Protein AF-A0A1B2R7P7-F1 (afdb_monomer_lite)

pLDDT: mean 77.7, std 21.4, range [26.55, 97.38]

Sequence (220 aa):
MVGQDHQAFKPNYRCAYPTDGDTDIRSNSGCGAQILDGKIVPDTAPCASLGITTGQQWIDKYGAIPGSICGFALNPANGSDRRGMEAMIQADAAILKIGSPVLMPWNEVVMRPWPSYAPARIPLMAFFFVPYKQEARSAAHEARPGAREKASTPGTQHERGPARHYPLSFTQQQQKRYYDLTKIFVPLIEISEASPNAVFTYQDSDQAAGIPGIVTTMPQ

Structure (mmCIF, N/CA/C/O backbone):
data_AF-A0A1B2R7P7-F1
#
_entry.id   AF-A0A1B2R7P7-F1
#
loop_
_atom_site.group_PDB
_atom_site.id
_atom_site.type_symbol
_atom_site.label_atom_id
_atom_site.label_alt_id
_atom_site.label_comp_id
_atom_site.label_asym_id
_atom_site.label_entity_id
_atom_site.label_seq_id
_atom_site.pdbx_PDB_ins_code
_atom_site.Cartn_x
_atom_site.Cartn_y
_atom_site.Cartn_z
_atom_site.occupancy
_atom_site.B_iso_or_equiv
_atom_site.auth_seq_id
_atom_site.auth_comp_id
_atom_site.auth_asym_id
_atom_site.auth_atom_id
_atom_site.pdbx_PDB_model_num
ATOM 1 N N . MET A 1 1 ? -3.412 -24.779 31.471 1.00 38.28 1 MET A N 1
ATOM 2 C CA . MET A 1 1 ? -3.565 -24.579 30.015 1.00 38.28 1 MET A CA 1
ATOM 3 C C . MET A 1 1 ? -2.407 -23.709 29.575 1.00 38.28 1 MET A C 1
ATOM 5 O O . MET A 1 1 ? -2.337 -22.565 29.998 1.00 38.28 1 MET A O 1
ATOM 9 N N . VAL A 1 2 ? -1.431 -24.304 28.889 1.00 38.72 2 VAL A N 1
ATOM 10 C CA . VAL A 1 2 ? -0.214 -23.621 28.426 1.00 38.72 2 VAL A CA 1
ATOM 11 C C . VAL A 1 2 ? -0.623 -22.561 27.404 1.00 38.72 2 VAL A C 1
ATOM 13 O O . VAL A 1 2 ? -1.453 -22.844 26.540 1.00 38.72 2 VAL A O 1
ATOM 16 N N . GLY A 1 3 ? -0.108 -21.342 27.576 1.00 44.97 3 GLY A N 1
ATOM 17 C CA . GLY A 1 3 ? -0.448 -20.177 26.767 1.00 44.97 3 GLY A CA 1
ATOM 18 C C . GLY A 1 3 ? -0.265 -20.460 25.283 1.00 44.97 3 GLY A C 1
ATOM 19 O O . GLY A 1 3 ? 0.777 -20.959 24.863 1.00 44.97 3 GLY A O 1
ATOM 20 N N . GLN A 1 4 ? -1.292 -20.161 24.490 1.00 54.78 4 GLN A N 1
ATOM 21 C CA . GLN A 1 4 ? -1.070 -20.009 23.062 1.00 54.78 4 GLN A CA 1
ATOM 22 C C . GLN A 1 4 ? -0.180 -18.786 22.893 1.00 54.78 4 GLN A C 1
ATOM 24 O O . GLN A 1 4 ? -0.554 -17.702 23.335 1.00 54.78 4 GLN A O 1
ATOM 29 N N . ASP A 1 5 ? 0.991 -18.963 22.290 1.00 52.75 5 ASP A N 1
ATOM 30 C CA . ASP A 1 5 ? 1.818 -17.847 21.855 1.00 52.75 5 ASP A CA 1
ATOM 31 C C . ASP A 1 5 ? 0.951 -16.913 21.009 1.00 52.75 5 ASP A C 1
ATOM 33 O O . ASP A 1 5 ? 0.493 -17.271 19.919 1.00 52.75 5 ASP A O 1
ATOM 37 N N . HIS A 1 6 ? 0.699 -15.708 21.518 1.00 62.34 6 HIS A N 1
ATOM 38 C CA . HIS A 1 6 ? 0.104 -14.626 20.745 1.00 62.34 6 HIS A CA 1
ATOM 39 C C . HIS A 1 6 ? 1.168 -14.137 19.759 1.00 62.34 6 HIS A C 1
ATOM 41 O O . HIS A 1 6 ? 1.794 -13.096 19.949 1.00 62.34 6 HIS A O 1
ATOM 47 N N . GLN A 1 7 ? 1.445 -14.937 18.729 1.00 64.50 7 GLN A N 1
ATOM 48 C CA . GLN A 1 7 ? 2.416 -14.578 17.713 1.00 64.50 7 GLN A CA 1
ATOM 49 C C . GLN A 1 7 ? 1.930 -13.304 17.019 1.00 64.50 7 GLN A C 1
ATOM 51 O O . GLN A 1 7 ? 0.842 -13.279 16.440 1.00 64.50 7 GLN A O 1
ATOM 56 N N . ALA A 1 8 ? 2.739 -12.245 17.099 1.00 67.38 8 ALA A N 1
ATOM 57 C CA . ALA A 1 8 ? 2.464 -10.992 16.413 1.00 67.38 8 ALA A CA 1
ATOM 58 C C . ALA A 1 8 ? 2.183 -11.269 14.932 1.00 67.38 8 ALA A C 1
ATOM 60 O O . ALA A 1 8 ? 2.935 -12.002 14.276 1.00 67.38 8 ALA A O 1
ATOM 61 N N . PHE A 1 9 ? 1.103 -10.689 14.407 1.00 75.44 9 PHE A N 1
ATOM 62 C CA . PHE A 1 9 ? 0.803 -10.806 12.990 1.00 75.44 9 PHE A CA 1
ATOM 63 C C . PHE A 1 9 ? 1.964 -10.228 12.178 1.00 75.44 9 PHE A C 1
ATOM 65 O O . PHE A 1 9 ? 2.349 -9.071 12.350 1.00 75.44 9 PHE A O 1
ATOM 72 N N . LYS A 1 10 ? 2.510 -11.044 11.276 1.00 77.50 10 LYS A N 1
ATOM 73 C CA . LYS A 1 10 ? 3.533 -10.620 10.325 1.00 77.50 10 LYS A CA 1
ATOM 74 C C . LYS A 1 10 ? 2.889 -10.494 8.945 1.00 77.50 10 LYS A C 1
ATOM 76 O O . LYS A 1 10 ? 2.567 -11.530 8.354 1.00 77.50 10 LYS A O 1
ATOM 81 N N . PRO A 1 11 ? 2.690 -9.271 8.422 1.00 81.00 11 PRO A N 1
ATOM 82 C CA . PRO A 1 11 ? 2.189 -9.100 7.068 1.00 81.00 11 PRO A CA 1
ATOM 83 C C . PRO A 1 11 ? 3.138 -9.757 6.068 1.00 81.00 11 PRO A C 1
ATOM 85 O O . PRO A 1 11 ? 4.359 -9.638 6.161 1.00 81.00 11 PRO A O 1
ATOM 88 N N . ASN A 1 12 ? 2.561 -10.458 5.096 1.00 87.81 12 ASN A N 1
ATOM 89 C CA . ASN A 1 12 ? 3.296 -10.996 3.960 1.00 87.81 12 ASN A CA 1
ATOM 90 C C . ASN A 1 12 ? 3.066 -10.071 2.767 1.00 87.81 12 ASN A C 1
ATOM 92 O O . ASN A 1 12 ? 2.108 -10.249 2.014 1.00 87.81 12 ASN A O 1
ATOM 96 N N . TYR A 1 13 ? 3.921 -9.061 2.639 1.00 92.69 13 TYR A N 1
ATOM 97 C CA . TYR A 1 13 ? 3.957 -8.202 1.461 1.00 92.69 13 TYR A CA 1
ATOM 98 C C . TYR A 1 13 ? 4.495 -8.985 0.262 1.00 92.69 13 TYR A C 1
ATOM 100 O O . TYR A 1 13 ? 5.332 -9.873 0.420 1.00 92.69 13 TYR A O 1
ATOM 108 N N . ARG A 1 14 ? 3.966 -8.696 -0.927 1.00 95.31 14 ARG A N 1
ATOM 109 C CA . ARG A 1 14 ? 4.230 -9.455 -2.157 1.00 95.31 14 ARG A CA 1
ATOM 110 C C . ARG A 1 14 ? 4.853 -8.591 -3.239 1.00 95.31 14 ARG A C 1
ATOM 112 O O . ARG A 1 14 ? 5.811 -9.019 -3.881 1.00 95.31 14 ARG A O 1
ATOM 119 N N . CYS A 1 15 ? 4.312 -7.399 -3.442 1.00 96.25 15 CYS A N 1
ATOM 120 C CA . CYS A 1 15 ? 4.819 -6.431 -4.399 1.00 96.25 15 CYS A CA 1
ATOM 121 C C . CYS A 1 15 ? 4.348 -5.021 -4.040 1.00 96.25 15 CYS A C 1
ATOM 123 O O . CYS A 1 15 ? 3.455 -4.860 -3.206 1.00 96.25 15 CYS A O 1
ATOM 125 N N . ALA A 1 16 ? 4.952 -4.021 -4.671 1.00 95.56 16 ALA A N 1
ATOM 126 C CA . ALA A 1 16 ? 4.548 -2.633 -4.538 1.00 95.56 16 ALA A CA 1
ATOM 127 C C . ALA A 1 16 ? 4.672 -1.873 -5.868 1.00 95.56 16 ALA A C 1
ATOM 129 O O . ALA A 1 16 ? 5.527 -2.203 -6.700 1.00 95.56 16 ALA A O 1
ATOM 130 N N . TYR A 1 17 ? 3.811 -0.871 -6.045 1.00 93.38 17 TYR A N 1
ATOM 131 C CA . TYR A 1 17 ? 3.685 -0.023 -7.230 1.00 93.38 17 TYR A CA 1
ATOM 132 C C . TYR A 1 17 ? 3.781 1.465 -6.845 1.00 93.38 17 TYR A C 1
ATOM 134 O O . TYR A 1 17 ? 3.064 1.891 -5.937 1.00 93.38 17 TYR A O 1
ATOM 142 N N . PRO A 1 18 ? 4.664 2.268 -7.483 1.00 89.50 18 PRO A N 1
ATOM 143 C CA . PRO A 1 18 ? 4.843 3.677 -7.105 1.00 89.50 18 PRO A CA 1
ATOM 144 C C . PRO A 1 18 ? 3.586 4.536 -7.290 1.00 89.50 18 PRO A C 1
ATOM 146 O O . PRO A 1 18 ? 3.449 5.575 -6.654 1.00 89.50 18 PRO A O 1
ATOM 149 N N . THR A 1 19 ? 2.686 4.091 -8.162 1.00 87.06 19 THR A N 1
ATOM 150 C CA . THR A 1 19 ? 1.358 4.652 -8.425 1.00 87.06 19 THR A CA 1
ATOM 151 C C . THR A 1 19 ? 0.333 3.514 -8.420 1.00 87.06 19 THR A C 1
ATOM 153 O O . THR A 1 19 ? 0.694 2.370 -8.134 1.00 87.06 19 THR A O 1
ATOM 156 N N . ASP A 1 20 ? -0.923 3.801 -8.776 1.00 87.88 20 ASP A N 1
ATOM 157 C CA . ASP A 1 20 ? -1.939 2.760 -8.978 1.00 87.88 20 ASP A CA 1
ATOM 158 C C . ASP A 1 20 ? -1.416 1.653 -9.903 1.00 87.88 20 ASP A C 1
ATOM 160 O O . ASP A 1 20 ? -0.922 1.919 -11.005 1.00 87.88 20 ASP A O 1
ATOM 164 N N . GLY A 1 21 ? -1.439 0.422 -9.396 1.00 90.12 21 GLY A N 1
ATOM 165 C CA . GLY A 1 21 ? -0.909 -0.738 -10.079 1.00 90.12 21 GLY A CA 1
ATOM 166 C C . GLY A 1 21 ? -1.912 -1.407 -11.012 1.00 90.12 21 GLY A C 1
ATOM 167 O O . GLY A 1 21 ? -1.480 -2.238 -11.807 1.00 90.12 21 GLY A O 1
ATOM 168 N N . ASP A 1 22 ? -3.211 -1.116 -10.943 1.00 90.94 22 ASP A N 1
ATOM 169 C CA . ASP A 1 22 ? -4.279 -1.965 -11.502 1.00 90.94 22 ASP A CA 1
ATOM 170 C C . ASP A 1 22 ? -4.152 -3.427 -11.011 1.00 90.94 22 ASP A C 1
ATOM 172 O O . ASP A 1 22 ? -4.048 -4.390 -11.783 1.00 90.94 22 ASP A O 1
ATOM 176 N N . THR A 1 23 ? -4.034 -3.613 -9.693 1.00 92.12 23 THR A N 1
ATOM 177 C CA . THR A 1 23 ? -3.752 -4.930 -9.090 1.00 92.12 23 THR A CA 1
ATOM 178 C C . THR A 1 23 ? -4.897 -5.935 -9.230 1.00 92.12 23 THR A C 1
ATOM 180 O O . THR A 1 23 ? -4.681 -7.141 -9.088 1.00 92.12 23 THR A O 1
ATOM 183 N N . ASP A 1 24 ? -6.095 -5.477 -9.581 1.00 92.06 24 ASP A N 1
ATOM 184 C CA . ASP A 1 24 ? -7.277 -6.289 -9.862 1.00 92.06 24 ASP A CA 1
ATOM 185 C C . ASP A 1 24 ? -7.204 -7.022 -11.213 1.00 92.06 24 ASP A C 1
ATOM 187 O O . ASP A 1 24 ? -7.708 -8.141 -11.326 1.00 92.06 24 ASP A O 1
ATOM 191 N N . ILE A 1 25 ? -6.516 -6.457 -12.209 1.00 93.44 25 ILE A N 1
ATOM 192 C CA . ILE A 1 25 ? -6.357 -7.047 -13.552 1.00 93.44 25 ILE A CA 1
ATOM 193 C C . ILE A 1 25 ? -4.985 -7.697 -13.771 1.00 93.44 25 ILE A C 1
ATOM 195 O O . ILE A 1 25 ? -4.567 -7.938 -14.904 1.00 93.44 25 ILE A O 1
ATOM 199 N N . ARG A 1 26 ? -4.244 -8.004 -12.703 1.00 95.12 26 ARG A N 1
ATOM 200 C CA . ARG A 1 26 ? -2.920 -8.638 -12.791 1.00 95.12 26 ARG A CA 1
ATOM 201 C C . ARG A 1 26 ? -2.939 -10.119 -12.452 1.00 95.12 26 ARG A C 1
ATOM 203 O O . ARG A 1 26 ? -3.590 -10.588 -11.520 1.00 95.12 26 ARG A O 1
ATOM 210 N N . SER A 1 27 ? -2.085 -10.858 -13.153 1.00 95.94 27 SER A N 1
ATOM 211 C CA . SER A 1 27 ? -1.707 -12.221 -12.767 1.00 95.94 27 SER A CA 1
ATOM 212 C C . SER A 1 27 ? -0.993 -12.261 -11.404 1.00 95.94 27 SER A C 1
ATOM 214 O O . SER A 1 27 ? -0.619 -11.231 -10.842 1.00 95.94 27 SER A O 1
ATOM 216 N N . ASN A 1 28 ? -0.776 -13.466 -10.857 1.00 94.50 28 ASN A N 1
ATOM 217 C CA . ASN A 1 28 ? -0.041 -13.674 -9.597 1.00 94.50 28 ASN A CA 1
ATOM 218 C C . ASN A 1 28 ? -0.597 -12.834 -8.425 1.00 94.50 28 ASN A C 1
ATOM 220 O O . ASN A 1 28 ? 0.163 -12.252 -7.649 1.00 94.50 28 ASN A O 1
ATOM 224 N N . SER A 1 29 ? -1.930 -12.772 -8.315 1.00 93.06 29 SER A N 1
ATOM 225 C CA . SER A 1 29 ? -2.643 -12.064 -7.243 1.00 93.06 29 SER A CA 1
ATOM 226 C C . SER A 1 29 ? -2.197 -10.606 -7.100 1.00 93.06 29 SER A C 1
ATOM 228 O O . SER A 1 29 ? -1.781 -10.196 -6.018 1.00 93.06 29 SER A O 1
ATOM 230 N N . GLY A 1 30 ? -2.211 -9.854 -8.200 1.00 94.38 30 GLY A N 1
ATOM 231 C CA . GLY A 1 30 ? -1.835 -8.442 -8.185 1.00 94.38 30 GLY A CA 1
ATOM 232 C C . GLY A 1 30 ? -0.358 -8.156 -8.434 1.00 94.38 30 GLY A C 1
ATOM 233 O O . GLY A 1 30 ? -0.020 -7.001 -8.617 1.00 94.38 30 GLY A O 1
ATOM 234 N N . CYS A 1 31 ? 0.520 -9.167 -8.476 1.00 96.12 31 CYS A N 1
ATOM 235 C CA . CYS A 1 31 ? 1.979 -8.968 -8.551 1.00 96.12 31 CYS A CA 1
ATOM 236 C C . CYS A 1 31 ? 2.639 -9.428 -9.855 1.00 96.12 31 CYS A C 1
ATOM 238 O O . CYS A 1 31 ? 3.866 -9.514 -9.940 1.00 96.12 31 CYS A O 1
ATOM 240 N N . GLY A 1 32 ? 1.849 -9.827 -10.844 1.00 95.94 32 GLY A N 1
ATOM 241 C CA . GLY A 1 32 ? 2.321 -10.234 -12.161 1.00 95.94 32 GLY A CA 1
ATOM 242 C C . GLY A 1 32 ? 2.092 -9.162 -13.223 1.00 95.94 32 GLY A C 1
ATOM 243 O O . GLY A 1 32 ? 1.843 -7.991 -12.926 1.00 95.94 32 GLY A O 1
ATOM 244 N N . ALA A 1 33 ? 2.168 -9.588 -14.483 1.00 97.06 33 ALA A N 1
ATOM 245 C CA . ALA A 1 33 ? 1.789 -8.744 -15.608 1.00 97.06 33 ALA A CA 1
ATOM 246 C C . ALA A 1 33 ? 0.276 -8.481 -15.607 1.00 97.06 33 ALA A C 1
ATOM 248 O O . ALA A 1 33 ? -0.498 -9.345 -15.167 1.00 97.06 33 ALA A O 1
ATOM 249 N N . GLN A 1 34 ? -0.120 -7.312 -16.112 1.00 95.50 34 GLN A N 1
ATOM 250 C CA . GLN A 1 34 ? -1.519 -6.982 -16.382 1.00 95.50 34 GLN A CA 1
ATOM 251 C C . GLN A 1 34 ? -2.055 -7.881 -17.496 1.00 95.50 34 GLN A C 1
ATOM 253 O O . GLN A 1 34 ? -1.341 -8.205 -18.451 1.00 95.50 34 GLN A O 1
ATOM 258 N N . ILE A 1 35 ? -3.315 -8.283 -17.358 1.00 95.00 35 ILE A N 1
ATOM 259 C CA . ILE A 1 35 ? -4.058 -9.078 -18.325 1.00 95.00 35 ILE A CA 1
ATOM 260 C C . ILE A 1 35 ? -5.311 -8.295 -18.710 1.00 95.00 35 ILE A C 1
ATOM 262 O O . ILE A 1 35 ? -6.226 -8.148 -17.905 1.00 95.00 35 ILE A O 1
ATOM 266 N N . LEU A 1 36 ? -5.367 -7.849 -19.961 1.00 92.81 36 LEU A N 1
ATOM 267 C CA . LEU A 1 36 ? -6.535 -7.197 -20.547 1.00 92.81 36 LEU A CA 1
ATOM 268 C C . LEU A 1 36 ? -7.016 -8.036 -21.732 1.00 92.81 36 LEU A C 1
ATOM 270 O O . LEU A 1 36 ? -6.211 -8.440 -22.571 1.00 92.81 36 LEU A O 1
ATOM 274 N N . ASP A 1 37 ? -8.308 -8.366 -21.767 1.00 93.38 37 ASP A N 1
ATOM 275 C CA . ASP A 1 37 ? -8.922 -9.210 -22.806 1.00 93.38 37 ASP A CA 1
ATOM 276 C C . ASP A 1 37 ? -8.170 -10.534 -23.061 1.00 93.38 37 ASP A C 1
ATOM 278 O O . ASP A 1 37 ? -7.972 -10.974 -24.196 1.00 93.38 37 ASP A O 1
ATOM 282 N N . GLY A 1 38 ? -7.698 -11.165 -21.979 1.00 93.69 38 GLY A N 1
ATOM 283 C CA . GLY A 1 38 ? -6.953 -12.427 -22.027 1.00 93.69 38 GLY A CA 1
ATOM 284 C C . GLY A 1 38 ? -5.519 -12.313 -22.559 1.00 93.69 38 GLY A C 1
ATOM 285 O O . GLY A 1 38 ? -4.879 -13.337 -22.798 1.00 93.69 38 GLY A O 1
ATOM 286 N N . LYS A 1 39 ? -4.992 -11.097 -22.743 1.00 95.62 39 LYS A N 1
ATOM 287 C CA . LYS A 1 39 ? -3.644 -10.839 -23.264 1.00 95.62 39 LYS A CA 1
ATOM 288 C C . LYS A 1 39 ? -2.783 -10.112 -22.243 1.00 95.62 39 LYS A C 1
ATOM 290 O O . LYS A 1 39 ? -3.257 -9.235 -21.528 1.00 95.62 39 LYS A O 1
ATOM 295 N N . ILE A 1 40 ? -1.499 -10.466 -22.209 1.00 95.56 40 ILE A N 1
ATOM 296 C CA . ILE A 1 40 ? -0.505 -9.767 -21.392 1.00 95.56 40 ILE A CA 1
ATOM 297 C C . ILE A 1 40 ? -0.287 -8.369 -21.970 1.00 95.56 40 ILE A C 1
ATOM 299 O O . ILE A 1 40 ? 0.035 -8.230 -23.152 1.00 95.56 40 ILE A O 1
ATOM 303 N N . VAL A 1 41 ? -0.427 -7.347 -21.130 1.00 95.06 41 VAL A N 1
ATOM 304 C CA . VAL A 1 41 ? -0.117 -5.966 -21.503 1.00 95.06 41 VAL A CA 1
ATOM 305 C C . VAL A 1 41 ? 1.411 -5.785 -21.537 1.00 95.06 41 VAL A C 1
ATOM 307 O O . VAL A 1 41 ? 2.080 -6.148 -20.558 1.00 95.06 41 VAL A O 1
ATOM 310 N N . PRO A 1 42 ? 1.991 -5.252 -22.631 1.00 93.81 42 PRO A N 1
ATOM 311 C CA . PRO A 1 42 ? 3.431 -5.018 -22.739 1.00 93.81 42 PRO A CA 1
ATOM 312 C C . PRO A 1 42 ? 3.983 -4.179 -21.587 1.00 93.81 42 PRO A C 1
ATOM 314 O O . PRO A 1 42 ? 3.301 -3.301 -21.076 1.00 93.81 42 PRO A O 1
ATOM 317 N N . ASP A 1 43 ? 5.226 -4.455 -21.186 1.00 93.50 43 ASP A N 1
ATOM 318 C CA . ASP A 1 43 ? 5.948 -3.691 -20.158 1.00 93.50 43 ASP A CA 1
ATOM 319 C C . ASP A 1 43 ? 5.315 -3.675 -18.753 1.00 93.50 43 ASP A C 1
ATOM 321 O O . ASP A 1 43 ? 5.726 -2.906 -17.893 1.00 93.50 43 ASP A O 1
ATOM 325 N N . THR A 1 44 ? 4.379 -4.583 -18.462 1.00 95.69 44 THR A N 1
ATOM 326 C CA . THR A 1 44 ? 3.737 -4.666 -17.132 1.00 95.69 44 THR A CA 1
ATOM 327 C C . THR A 1 44 ? 4.219 -5.826 -16.270 1.00 95.69 44 THR A C 1
ATOM 329 O O . THR A 1 44 ? 3.788 -5.968 -15.122 1.00 95.69 44 THR A O 1
ATOM 332 N N . ALA A 1 45 ? 5.101 -6.673 -16.810 1.00 96.69 45 ALA A N 1
ATOM 333 C CA . ALA A 1 45 ? 5.700 -7.785 -16.080 1.00 96.69 45 ALA A CA 1
ATOM 334 C C . ALA A 1 45 ? 6.464 -7.285 -14.835 1.00 96.69 45 ALA A C 1
ATOM 336 O O . ALA A 1 45 ? 6.815 -6.106 -14.767 1.00 96.69 45 ALA A O 1
ATOM 337 N N . PRO A 1 46 ? 6.750 -8.146 -13.838 1.00 97.12 46 PRO A N 1
ATOM 338 C CA . PRO A 1 46 ? 7.483 -7.735 -12.638 1.00 97.12 46 PRO A CA 1
ATOM 339 C C . PRO A 1 46 ? 8.773 -6.979 -12.985 1.00 97.12 46 PRO A C 1
ATOM 341 O O . PRO A 1 46 ? 9.508 -7.424 -13.869 1.00 97.12 46 PRO A O 1
ATOM 344 N N . CYS A 1 47 ? 9.084 -5.878 -12.292 1.00 97.38 47 CYS A N 1
ATOM 345 C CA . CYS A 1 47 ? 10.144 -4.947 -12.718 1.00 97.38 47 CYS A CA 1
ATOM 346 C C . CYS A 1 47 ? 11.497 -5.633 -12.958 1.00 97.38 47 CYS A C 1
ATOM 348 O O . CYS A 1 47 ? 12.156 -5.373 -13.964 1.00 97.38 47 CYS A O 1
ATOM 350 N N . ALA A 1 48 ? 11.863 -6.593 -12.104 1.00 95.88 48 ALA A N 1
ATOM 351 C CA . ALA A 1 48 ? 13.099 -7.360 -12.252 1.00 95.88 48 ALA A CA 1
ATOM 352 C C . ALA A 1 48 ? 13.196 -8.110 -13.596 1.00 95.88 48 ALA A C 1
ATOM 354 O O . ALA A 1 48 ? 14.281 -8.221 -14.156 1.00 95.88 48 ALA A O 1
ATOM 355 N N . SER A 1 49 ? 12.070 -8.592 -14.137 1.00 96.62 49 SER A N 1
ATOM 356 C CA . SER A 1 49 ? 12.022 -9.279 -15.437 1.00 96.62 49 SER A CA 1
ATOM 357 C C . SER A 1 49 ? 12.206 -8.335 -16.629 1.00 96.62 49 SER A C 1
ATOM 359 O O . SER A 1 49 ? 12.575 -8.779 -17.710 1.00 96.62 49 SER A O 1
ATOM 361 N N . LEU A 1 50 ? 11.999 -7.033 -16.413 1.00 96.69 50 LEU A N 1
ATOM 362 C CA . LEU A 1 50 ? 12.220 -5.969 -17.392 1.00 96.69 50 LEU A CA 1
ATOM 363 C C . LEU A 1 50 ? 13.588 -5.287 -17.210 1.00 96.69 50 LEU A C 1
ATOM 365 O O . LEU A 1 50 ? 13.857 -4.279 -17.857 1.00 96.69 50 LEU A O 1
ATOM 369 N N . GLY A 1 51 ? 14.437 -5.795 -16.308 1.00 96.88 51 GLY A N 1
ATOM 370 C CA . GLY A 1 51 ? 15.734 -5.192 -15.985 1.00 96.88 51 GLY A CA 1
ATOM 371 C C . GLY A 1 51 ? 15.655 -3.937 -15.106 1.00 96.88 51 GLY A C 1
ATOM 372 O O . GLY A 1 51 ? 16.649 -3.228 -14.976 1.00 96.88 51 GLY A O 1
ATOM 373 N N . ILE A 1 52 ? 14.500 -3.663 -14.491 1.00 96.50 52 ILE A N 1
ATOM 374 C CA . ILE A 1 52 ? 14.258 -2.481 -13.655 1.00 96.50 52 ILE A CA 1
ATOM 375 C C . ILE A 1 52 ? 14.404 -2.879 -12.187 1.00 96.50 52 ILE A C 1
ATOM 377 O O . ILE A 1 52 ? 13.641 -3.696 -11.665 1.00 96.50 52 ILE A O 1
ATOM 381 N N . THR A 1 53 ? 15.390 -2.303 -11.510 1.00 95.50 53 THR A N 1
ATOM 382 C CA . THR A 1 53 ? 15.715 -2.589 -10.107 1.00 95.50 53 THR A CA 1
ATOM 383 C C . THR A 1 53 ? 15.798 -1.345 -9.228 1.00 95.50 53 THR A C 1
ATOM 385 O O . THR A 1 53 ? 15.880 -1.492 -8.010 1.00 95.50 53 THR A O 1
ATOM 388 N N . THR A 1 54 ? 15.741 -0.140 -9.804 1.00 95.94 54 THR A N 1
ATOM 389 C CA . THR A 1 54 ? 15.781 1.133 -9.065 1.00 95.94 54 THR A CA 1
ATOM 390 C C . THR A 1 54 ? 14.583 2.022 -9.388 1.00 95.94 54 THR A C 1
ATOM 392 O O . THR A 1 54 ? 13.942 1.869 -10.431 1.00 95.94 54 THR A O 1
ATOM 395 N N . GLY A 1 55 ? 14.298 2.985 -8.505 1.00 93.12 55 GLY A N 1
ATOM 396 C CA . GLY A 1 55 ? 13.246 3.971 -8.751 1.00 93.12 55 GLY A CA 1
ATOM 397 C C . GLY A 1 55 ? 13.572 4.864 -9.946 1.00 93.12 55 GLY A C 1
ATOM 398 O O . GLY A 1 55 ? 12.693 5.151 -10.747 1.00 93.12 55 GLY A O 1
ATOM 399 N N . GLN A 1 56 ? 14.846 5.223 -10.137 1.00 92.94 56 GLN A N 1
ATOM 400 C CA . GLN A 1 56 ? 15.263 6.025 -11.291 1.00 92.94 56 GLN A CA 1
ATOM 401 C C . GLN A 1 56 ? 15.013 5.298 -12.617 1.00 92.94 56 GLN A C 1
ATOM 403 O O . GLN A 1 56 ? 14.423 5.881 -13.512 1.00 92.94 56 GLN A O 1
ATOM 408 N N . GLN A 1 57 ? 15.365 4.011 -12.725 1.00 95.38 57 GLN A N 1
ATOM 409 C CA . GLN A 1 57 ? 15.086 3.223 -13.934 1.00 95.38 57 GLN A CA 1
ATOM 410 C C . GLN A 1 57 ? 13.586 3.116 -14.225 1.00 95.38 57 GLN A C 1
ATOM 412 O O . GLN A 1 57 ? 13.170 3.080 -15.381 1.00 95.38 57 GLN A O 1
ATOM 417 N N . TRP A 1 58 ? 12.770 3.047 -13.171 1.00 94.06 58 TRP A N 1
ATOM 418 C CA . TRP A 1 58 ? 11.319 3.055 -13.300 1.00 94.06 58 TRP A CA 1
ATOM 419 C C . TRP A 1 58 ? 10.830 4.395 -13.866 1.00 94.06 58 TRP A C 1
ATOM 421 O O . TRP A 1 58 ? 10.070 4.405 -14.830 1.00 94.06 58 TRP A O 1
ATOM 431 N N . ILE A 1 59 ? 11.331 5.519 -13.345 1.00 90.38 59 ILE A N 1
ATOM 432 C CA . ILE A 1 59 ? 11.011 6.866 -13.847 1.00 90.38 59 ILE A CA 1
ATOM 433 C C . ILE A 1 59 ? 11.492 7.057 -15.284 1.00 90.38 59 ILE A C 1
ATOM 435 O O . ILE A 1 59 ? 10.745 7.577 -16.106 1.00 90.38 59 ILE A O 1
ATOM 439 N N . ASP A 1 60 ? 12.695 6.595 -15.615 1.00 91.56 60 ASP A N 1
ATOM 440 C CA . ASP A 1 60 ? 13.252 6.700 -16.965 1.00 91.56 60 ASP A CA 1
ATOM 441 C C . ASP A 1 60 ? 12.387 5.951 -17.992 1.00 91.56 60 ASP A C 1
ATOM 443 O O . ASP A 1 60 ? 12.291 6.370 -19.145 1.00 91.56 60 ASP A O 1
ATOM 447 N N . LYS A 1 61 ? 11.736 4.852 -17.580 1.00 92.06 61 LYS A N 1
ATOM 448 C CA . LYS A 1 61 ? 10.854 4.066 -18.450 1.00 92.06 61 LYS A CA 1
ATOM 449 C C . LYS A 1 61 ? 9.426 4.607 -18.522 1.00 92.06 61 LYS A C 1
ATOM 451 O O . LYS A 1 61 ? 8.871 4.659 -19.617 1.00 92.06 61 LYS A O 1
ATOM 456 N N . TYR A 1 62 ? 8.814 4.949 -17.387 1.00 88.88 62 TYR A N 1
ATOM 457 C CA . TYR A 1 62 ? 7.375 5.251 -17.311 1.00 88.88 62 TYR A CA 1
ATOM 458 C C . TYR A 1 62 ? 7.051 6.742 -17.149 1.00 88.88 62 TYR A C 1
ATOM 460 O O . TYR A 1 62 ? 5.903 7.144 -17.345 1.00 88.88 62 TYR A O 1
ATOM 468 N N . GLY A 1 63 ? 8.035 7.578 -16.813 1.00 83.38 63 GLY A N 1
ATOM 469 C CA . GLY A 1 63 ? 7.853 9.011 -16.600 1.00 83.38 63 GLY A CA 1
ATOM 470 C C . GLY A 1 63 ? 6.782 9.319 -15.551 1.00 83.38 63 GLY A C 1
ATOM 471 O O . GLY A 1 63 ? 6.755 8.729 -14.473 1.00 83.38 63 GLY A O 1
ATOM 472 N N . ALA A 1 64 ? 5.892 10.258 -15.882 1.00 67.56 64 ALA A N 1
ATOM 473 C CA . ALA A 1 64 ? 4.784 10.689 -15.035 1.00 67.56 64 ALA A CA 1
ATOM 474 C C . ALA A 1 64 ? 3.426 10.104 -15.474 1.00 67.56 64 ALA A C 1
ATOM 476 O O . ALA A 1 64 ? 2.454 10.853 -15.477 1.00 67.56 64 ALA A O 1
ATOM 477 N N . ILE A 1 65 ? 3.379 8.788 -15.786 1.00 66.44 65 ILE A N 1
ATOM 478 C CA . ILE A 1 65 ? 2.197 7.878 -15.905 1.00 66.44 65 ILE A CA 1
ATOM 479 C C . ILE A 1 65 ? 1.884 7.367 -17.322 1.00 66.44 65 ILE A C 1
ATOM 481 O O . ILE A 1 65 ? 1.753 8.1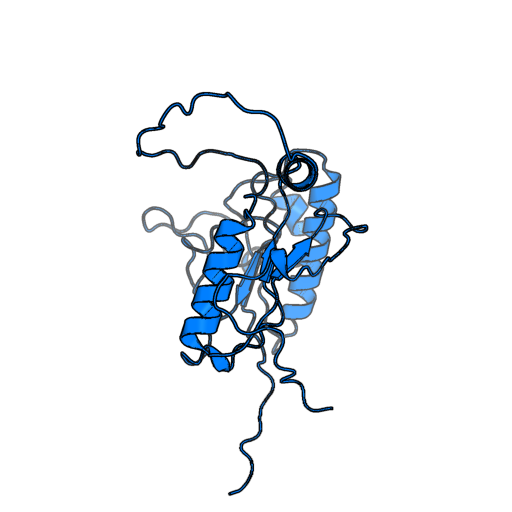46 -18.266 1.00 66.44 65 ILE A O 1
ATOM 485 N N . PRO A 1 66 ? 1.705 6.037 -17.458 1.00 62.66 66 PRO A N 1
ATOM 486 C CA . PRO A 1 66 ? 0.397 5.430 -17.781 1.00 62.66 66 PRO A CA 1
ATOM 487 C C . PRO A 1 66 ? 0.107 4.158 -16.949 1.00 62.66 66 PRO A C 1
ATOM 489 O O . PRO A 1 66 ? 1.035 3.562 -16.425 1.00 62.66 66 PRO A O 1
ATOM 492 N N . GLY A 1 67 ? -1.157 3.706 -16.852 1.00 67.88 67 GLY A N 1
ATOM 493 C CA . GLY A 1 67 ? -1.577 2.549 -16.020 1.00 67.88 67 GLY A CA 1
ATOM 494 C C . GLY A 1 67 ? -0.806 1.238 -16.259 1.00 67.88 67 GLY A C 1
ATOM 495 O O . GLY A 1 67 ? -0.721 0.379 -15.390 1.00 67.88 67 GLY A O 1
ATOM 496 N N . SER A 1 68 ? -0.134 1.100 -17.402 1.00 85.56 68 SER A N 1
ATOM 497 C CA . SER A 1 68 ? 0.722 -0.044 -17.721 1.00 85.56 68 SER A CA 1
ATOM 498 C C . SER A 1 68 ? 2.146 0.116 -17.179 1.00 85.56 68 SER A C 1
ATOM 500 O O . SER A 1 68 ? 3.080 0.427 -17.917 1.00 85.56 68 SER A O 1
ATOM 502 N N . ILE A 1 69 ? 2.311 -0.142 -15.882 1.00 92.38 69 ILE A N 1
ATOM 503 C CA . ILE A 1 69 ? 3.604 -0.116 -15.177 1.00 92.38 69 ILE A CA 1
ATOM 504 C C . ILE A 1 69 ? 4.046 -1.501 -14.698 1.00 92.38 69 ILE A C 1
ATOM 506 O O . ILE A 1 69 ? 3.242 -2.430 -14.551 1.00 92.38 69 ILE A O 1
ATOM 510 N N . CYS A 1 70 ? 5.329 -1.631 -14.366 1.00 95.56 70 CYS A N 1
ATOM 511 C CA . CYS A 1 70 ? 5.824 -2.755 -13.576 1.00 95.56 70 CYS A CA 1
ATOM 512 C C . CYS A 1 70 ? 5.750 -2.466 -12.069 1.00 95.56 70 CYS A C 1
ATOM 514 O O . CYS A 1 70 ? 5.812 -1.311 -11.642 1.00 95.56 70 CYS A O 1
ATOM 516 N N . GLY A 1 71 ? 5.673 -3.538 -11.273 1.00 95.12 71 GLY A N 1
ATOM 517 C CA . GLY A 1 71 ? 5.765 -3.497 -9.810 1.00 95.12 71 GLY A CA 1
ATOM 518 C C . GLY A 1 71 ? 7.030 -4.168 -9.283 1.00 95.12 71 GLY A C 1
ATOM 519 O O . GLY A 1 71 ? 7.560 -5.111 -9.889 1.00 95.12 71 GLY A O 1
ATOM 520 N N . PHE A 1 72 ? 7.506 -3.700 -8.134 1.00 97.25 72 PHE A N 1
ATOM 521 C CA . PHE A 1 72 ? 8.669 -4.253 -7.451 1.00 97.25 72 PHE A CA 1
ATOM 522 C C . PHE A 1 72 ? 8.259 -5.426 -6.567 1.00 97.25 72 PHE A C 1
ATOM 524 O O . PHE A 1 72 ? 7.333 -5.316 -5.769 1.00 97.25 72 PHE A O 1
ATOM 531 N N . ALA A 1 73 ? 8.951 -6.558 -6.694 1.00 95.75 73 ALA A N 1
ATOM 532 C CA . ALA A 1 73 ? 8.719 -7.710 -5.830 1.00 95.75 73 ALA A CA 1
ATOM 533 C C . ALA A 1 73 ? 9.171 -7.408 -4.397 1.00 95.75 73 ALA A C 1
ATOM 535 O O . ALA A 1 73 ? 10.255 -6.864 -4.196 1.00 95.75 73 ALA A O 1
ATOM 536 N N . LEU A 1 74 ? 8.369 -7.824 -3.419 1.00 95.81 74 LEU A N 1
ATOM 537 C CA . LEU A 1 74 ? 8.696 -7.735 -2.004 1.00 95.81 74 LEU A CA 1
ATOM 538 C C . LEU A 1 74 ? 8.827 -9.145 -1.437 1.00 95.81 74 LEU A C 1
ATOM 540 O O . LEU A 1 74 ? 7.837 -9.848 -1.243 1.00 95.81 74 LEU A O 1
ATOM 544 N N . ASN A 1 75 ? 10.061 -9.586 -1.206 1.00 92.00 75 ASN A N 1
ATOM 545 C CA . ASN A 1 75 ? 10.331 -10.870 -0.575 1.00 92.00 75 ASN A CA 1
ATOM 546 C C . ASN A 1 75 ? 11.568 -10.781 0.341 1.00 92.00 75 ASN A C 1
ATOM 548 O O . ASN A 1 75 ? 12.686 -10.645 -0.169 1.00 92.00 75 ASN A O 1
ATOM 552 N N . PRO A 1 76 ? 11.398 -10.920 1.670 1.00 88.19 76 PRO A N 1
ATOM 553 C CA . PRO A 1 76 ? 12.516 -10.888 2.613 1.00 88.19 76 PRO A CA 1
ATOM 554 C C . PRO A 1 76 ? 13.494 -12.046 2.415 1.00 88.19 76 PRO A C 1
ATOM 556 O O . PRO A 1 76 ? 14.686 -11.895 2.666 1.00 88.19 76 PRO A O 1
ATOM 559 N N . ALA A 1 77 ? 13.034 -13.194 1.903 1.00 90.69 77 ALA A N 1
ATOM 560 C CA . ALA A 1 77 ? 13.879 -14.377 1.735 1.00 90.69 77 ALA A CA 1
ATOM 561 C C . ALA A 1 77 ? 15.018 -14.177 0.718 1.00 90.69 77 ALA A C 1
ATOM 563 O O . ALA A 1 77 ? 15.999 -14.912 0.752 1.00 90.69 77 ALA A O 1
ATOM 564 N N . ASN A 1 78 ? 14.903 -13.199 -0.186 1.00 90.69 78 ASN A N 1
ATOM 565 C CA . ASN A 1 78 ? 15.938 -12.871 -1.175 1.00 90.69 78 ASN A CA 1
ATOM 566 C C . ASN A 1 78 ? 16.338 -11.377 -1.163 1.00 90.69 78 ASN A C 1
ATOM 568 O O . ASN A 1 78 ? 16.963 -10.878 -2.110 1.00 90.69 78 ASN A O 1
ATOM 572 N N . GLY A 1 79 ? 15.951 -10.649 -0.108 1.00 90.25 79 GLY A N 1
ATOM 573 C CA . GLY A 1 79 ? 16.224 -9.221 0.082 1.00 90.25 79 GLY A CA 1
ATOM 574 C C . GLY A 1 79 ? 15.599 -8.294 -0.967 1.00 90.25 79 GLY A C 1
ATOM 575 O O . GLY A 1 79 ? 16.032 -7.147 -1.103 1.00 90.25 79 GLY A O 1
ATOM 576 N N . SER A 1 80 ? 14.652 -8.785 -1.776 1.00 91.19 80 SER A N 1
ATOM 577 C CA . SER A 1 80 ? 13.950 -7.940 -2.753 1.00 91.19 80 SER A CA 1
ATOM 578 C C . SER A 1 80 ? 12.952 -7.001 -2.092 1.00 91.19 80 SER A C 1
ATOM 580 O O . SER A 1 80 ? 12.676 -5.954 -2.652 1.00 91.19 80 SER A O 1
ATOM 582 N N . ASP A 1 81 ? 12.484 -7.314 -0.885 1.00 93.69 81 ASP A N 1
ATOM 583 C CA . ASP A 1 81 ? 11.680 -6.412 -0.060 1.00 93.69 81 ASP A CA 1
ATOM 584 C C . ASP A 1 81 ? 12.366 -5.067 0.184 1.00 93.69 81 ASP A C 1
ATOM 586 O O . ASP A 1 81 ? 11.799 -4.026 -0.135 1.00 93.69 81 ASP A O 1
ATOM 590 N N . ARG A 1 82 ? 13.612 -5.074 0.666 1.00 93.75 82 ARG A N 1
ATOM 591 C CA . ARG A 1 82 ? 14.372 -3.849 0.910 1.00 93.75 82 ARG A CA 1
ATOM 592 C C . ARG A 1 82 ? 14.590 -3.074 -0.384 1.00 93.75 82 ARG A C 1
ATOM 594 O O . ARG A 1 82 ? 14.238 -1.903 -0.453 1.00 93.75 82 ARG A O 1
ATOM 601 N N . ARG A 1 83 ? 15.135 -3.730 -1.415 1.00 94.62 83 ARG A N 1
ATOM 602 C CA . ARG A 1 83 ? 15.431 -3.076 -2.704 1.00 94.62 83 ARG A CA 1
ATOM 603 C C . ARG A 1 83 ? 14.167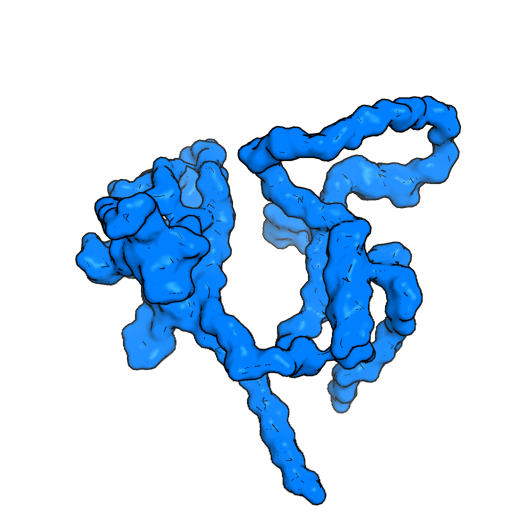 -2.547 -3.380 1.00 94.62 83 ARG A C 1
ATOM 605 O O . ARG A 1 83 ? 14.176 -1.454 -3.930 1.00 94.62 83 ARG A O 1
ATOM 612 N N . GLY A 1 84 ? 13.087 -3.320 -3.330 1.00 95.38 84 GLY A N 1
ATOM 613 C CA . GLY A 1 84 ? 11.797 -2.956 -3.897 1.00 95.38 84 GLY A CA 1
ATOM 614 C C . GLY A 1 84 ? 11.185 -1.756 -3.187 1.00 95.38 84 GLY A C 1
ATOM 615 O O . GLY A 1 84 ? 10.792 -0.808 -3.855 1.00 95.38 84 GLY A O 1
ATOM 616 N N . MET A 1 85 ? 11.179 -1.740 -1.849 1.00 94.94 85 MET A N 1
ATOM 617 C CA . MET A 1 85 ? 10.704 -0.580 -1.085 1.00 94.94 85 MET A CA 1
ATOM 618 C C . MET A 1 85 ? 11.594 0.655 -1.278 1.00 94.94 85 MET A C 1
ATOM 620 O O . MET A 1 85 ? 11.080 1.762 -1.393 1.00 94.94 85 MET A O 1
ATOM 624 N N . GLU A 1 86 ? 12.916 0.493 -1.363 1.00 95.56 86 GLU A N 1
ATOM 625 C CA . GLU A 1 86 ? 13.829 1.598 -1.684 1.00 95.56 86 GLU A CA 1
ATOM 626 C C . GLU A 1 86 ? 13.528 2.181 -3.077 1.00 95.56 86 GLU A C 1
ATOM 628 O O . GLU A 1 86 ? 13.436 3.399 -3.227 1.00 95.56 86 GLU A O 1
ATOM 633 N N . ALA A 1 87 ? 13.313 1.331 -4.086 1.00 94.88 87 ALA A N 1
ATOM 634 C CA . ALA A 1 87 ? 12.964 1.760 -5.439 1.00 94.88 87 ALA A CA 1
ATOM 635 C C . ALA A 1 87 ? 11.594 2.456 -5.500 1.00 94.88 87 ALA A C 1
ATOM 637 O O . ALA A 1 87 ? 11.458 3.480 -6.167 1.00 94.88 87 ALA A O 1
ATOM 638 N N . MET A 1 88 ? 10.613 1.947 -4.755 1.00 91.81 88 MET A N 1
ATOM 639 C CA . MET A 1 88 ? 9.297 2.564 -4.580 1.00 91.81 88 MET A CA 1
ATOM 640 C C . MET A 1 88 ? 9.394 3.988 -4.040 1.00 91.81 88 MET A C 1
ATOM 642 O O . MET A 1 88 ? 8.877 4.911 -4.657 1.00 91.81 88 MET A O 1
ATOM 646 N N . ILE A 1 89 ? 10.093 4.171 -2.915 1.00 91.12 89 ILE A N 1
ATOM 647 C CA . ILE A 1 89 ? 10.252 5.479 -2.263 1.00 91.12 89 ILE A CA 1
ATOM 648 C C . ILE A 1 89 ? 10.977 6.460 -3.191 1.00 91.12 89 ILE A C 1
ATOM 650 O O . ILE A 1 89 ? 10.615 7.632 -3.265 1.00 91.12 89 ILE A O 1
ATOM 654 N N . GLN A 1 90 ? 11.993 5.992 -3.921 1.00 92.00 90 GLN A N 1
ATOM 655 C CA . GLN A 1 90 ? 12.700 6.815 -4.904 1.00 92.00 90 GLN A CA 1
ATOM 656 C C . GLN A 1 90 ? 11.786 7.262 -6.050 1.00 92.00 90 GLN A C 1
ATOM 658 O O . GLN A 1 90 ? 11.820 8.435 -6.420 1.00 92.00 90 GLN A O 1
ATOM 663 N N . ALA A 1 91 ? 10.988 6.346 -6.607 1.00 89.50 91 ALA A N 1
ATOM 664 C CA . ALA A 1 91 ? 10.060 6.652 -7.690 1.00 89.50 91 ALA A CA 1
ATOM 665 C C . ALA A 1 91 ? 8.958 7.616 -7.226 1.00 89.50 91 ALA A C 1
ATOM 667 O O . ALA A 1 91 ? 8.743 8.633 -7.877 1.00 89.50 91 ALA A O 1
ATOM 668 N N . ASP A 1 92 ? 8.339 7.364 -6.071 1.00 84.06 92 ASP A N 1
ATOM 669 C CA . ASP A 1 92 ? 7.326 8.240 -5.465 1.00 84.06 92 ASP A CA 1
ATOM 670 C C . ASP A 1 92 ? 7.870 9.664 -5.233 1.00 84.06 92 ASP A C 1
ATOM 672 O O . ASP A 1 92 ? 7.303 10.655 -5.698 1.00 84.06 92 ASP A O 1
ATOM 676 N N . ALA A 1 93 ? 9.060 9.782 -4.634 1.00 84.31 93 ALA A N 1
ATOM 677 C CA . ALA A 1 93 ? 9.710 11.075 -4.420 1.00 84.31 93 ALA A CA 1
ATOM 678 C C . ALA A 1 93 ? 10.069 11.803 -5.729 1.00 84.31 93 ALA A C 1
ATOM 680 O O . ALA A 1 93 ? 10.095 13.036 -5.763 1.00 84.31 93 ALA A O 1
ATOM 681 N N . ALA A 1 94 ? 10.389 11.069 -6.797 1.00 84.88 94 ALA A N 1
ATOM 682 C CA . ALA A 1 94 ? 10.646 11.645 -8.112 1.00 84.88 94 ALA A CA 1
ATOM 683 C C . ALA A 1 94 ? 9.347 12.115 -8.779 1.00 84.88 94 ALA A C 1
ATOM 685 O O . ALA A 1 94 ? 9.300 13.238 -9.276 1.00 84.88 94 ALA A O 1
ATOM 686 N N . ILE A 1 95 ? 8.286 11.309 -8.714 1.00 80.50 95 ILE A N 1
ATOM 687 C CA . ILE A 1 95 ? 6.944 11.635 -9.206 1.00 80.50 95 ILE A CA 1
ATOM 688 C C . ILE A 1 95 ? 6.448 12.958 -8.598 1.00 80.50 95 ILE A C 1
ATOM 690 O O . ILE A 1 95 ? 6.034 13.853 -9.336 1.00 80.50 95 ILE A O 1
ATOM 694 N N . LEU A 1 96 ? 6.587 13.137 -7.277 1.00 77.19 96 LEU A N 1
ATOM 695 C CA . LEU A 1 96 ? 6.202 14.373 -6.578 1.00 77.19 96 LEU A CA 1
ATOM 696 C C . LEU A 1 96 ? 6.932 15.627 -7.095 1.00 77.19 96 LEU A C 1
ATOM 698 O O . LEU A 1 96 ? 6.381 16.726 -7.045 1.00 77.19 96 LEU A O 1
ATOM 702 N N . L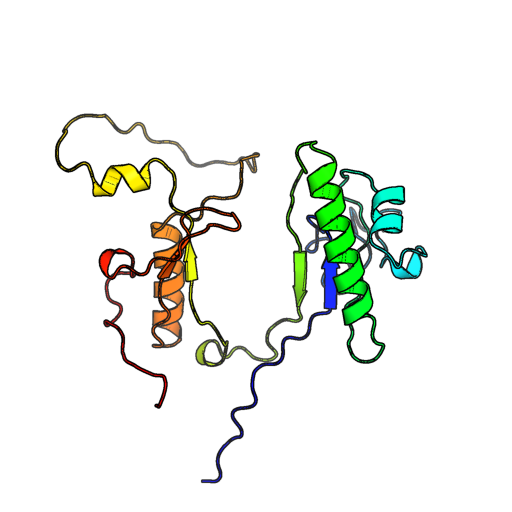YS A 1 97 ? 8.161 15.486 -7.608 1.00 79.81 97 LYS A N 1
ATOM 703 C CA . LYS A 1 97 ? 8.960 16.606 -8.139 1.00 79.81 97 LYS A CA 1
ATOM 704 C C . LYS A 1 97 ? 8.597 16.991 -9.568 1.00 79.81 97 LYS A C 1
ATOM 706 O O . LYS A 1 97 ? 8.888 18.115 -9.966 1.00 79.81 97 LYS A O 1
ATOM 711 N N . ILE A 1 98 ? 7.983 16.092 -10.341 1.00 73.94 98 ILE A N 1
ATOM 712 C CA . ILE A 1 98 ? 7.632 16.360 -11.744 1.00 73.94 98 ILE A CA 1
ATOM 713 C C . ILE A 1 98 ? 6.539 17.442 -11.843 1.00 73.94 98 ILE A C 1
ATOM 715 O O . ILE A 1 98 ? 6.416 18.099 -12.873 1.00 73.94 98 ILE A O 1
ATOM 719 N N . GLY A 1 99 ? 5.769 17.681 -10.774 1.00 58.56 99 GLY A N 1
ATOM 720 C CA . GLY A 1 99 ? 4.829 18.807 -10.681 1.00 58.56 99 GLY A CA 1
ATOM 721 C C . GLY A 1 99 ? 3.611 18.719 -11.612 1.00 58.56 99 GLY A C 1
ATOM 722 O O . GLY A 1 99 ? 2.767 19.612 -11.602 1.00 58.56 99 GLY A O 1
ATOM 723 N N . SER A 1 100 ? 3.502 17.646 -12.398 1.00 57.34 100 SER A N 1
ATOM 724 C CA . SER A 1 100 ? 2.313 17.291 -13.172 1.00 57.34 100 SER A CA 1
ATOM 725 C C . SER A 1 100 ? 1.308 16.580 -12.257 1.00 57.34 100 SER A C 1
ATOM 727 O O . SER A 1 100 ? 1.745 15.837 -11.373 1.00 57.34 100 SER A O 1
ATOM 729 N N . PRO A 1 101 ? -0.018 16.763 -12.424 1.00 58.81 101 PRO A N 1
ATOM 730 C CA . PRO A 1 101 ? -0.995 15.980 -11.683 1.00 58.81 101 PRO A CA 1
ATOM 731 C C . PRO A 1 101 ? -0.760 14.497 -11.957 1.00 58.81 101 PRO A C 1
ATOM 733 O O . PRO A 1 101 ? -1.005 13.996 -13.053 1.00 58.81 101 PRO A O 1
ATOM 736 N N . VAL A 1 102 ? -0.266 13.807 -10.937 1.00 59.00 102 VAL A N 1
ATOM 737 C CA . VAL A 1 102 ? -0.119 12.362 -10.944 1.00 59.00 102 VAL A CA 1
ATOM 738 C C . VAL A 1 102 ? -1.534 11.796 -11.028 1.00 59.00 102 VAL A C 1
ATOM 740 O O . VAL A 1 102 ? -2.305 11.889 -10.074 1.00 59.00 102 VAL A O 1
ATOM 743 N N . LEU A 1 103 ? -1.925 11.284 -12.192 1.00 56.31 103 LEU A N 1
ATOM 744 C CA . LEU A 1 103 ? -3.083 10.410 -12.316 1.00 56.31 103 LEU A CA 1
ATOM 745 C C . LEU A 1 103 ? -2.873 9.231 -11.357 1.00 56.31 103 LEU A C 1
ATOM 747 O O . LEU A 1 103 ? -1.935 8.459 -11.517 1.00 56.31 103 LEU A O 1
ATOM 751 N N . MET A 1 104 ? -3.743 9.129 -10.352 1.00 66.44 104 MET A N 1
ATOM 752 C CA . MET A 1 104 ? -3.775 8.028 -9.383 1.00 66.44 104 MET A CA 1
ATOM 753 C C . MET A 1 104 ? -2.458 7.863 -8.584 1.00 66.44 104 MET A C 1
ATOM 755 O O . MET A 1 104 ? -1.754 6.864 -8.744 1.00 66.44 104 MET A O 1
ATOM 759 N N . PRO A 1 105 ? -2.123 8.809 -7.677 1.00 69.81 105 PRO A N 1
ATOM 760 C CA . PRO A 1 105 ? -0.897 8.787 -6.864 1.00 69.81 105 PRO A CA 1
ATOM 761 C C . PRO A 1 105 ? -0.970 7.756 -5.725 1.00 69.81 105 PRO A C 1
ATOM 763 O O . PRO A 1 105 ? -0.569 8.023 -4.595 1.00 69.81 105 PRO A O 1
ATOM 766 N N . TRP A 1 106 ? -1.595 6.609 -5.970 1.00 75.56 106 TRP A N 1
ATOM 767 C CA . TRP A 1 106 ? -1.744 5.570 -4.968 1.00 75.56 106 TRP A CA 1
ATOM 768 C C . TRP A 1 106 ? -0.398 4.876 -4.824 1.00 75.56 106 TRP A C 1
ATOM 770 O O . TRP A 1 106 ? 0.023 4.156 -5.714 1.00 75.56 106 TRP A O 1
ATOM 780 N N . ASN A 1 107 ? 0.290 5.085 -3.711 1.00 82.75 107 ASN A N 1
ATOM 781 C CA . ASN A 1 107 ? 1.434 4.259 -3.355 1.00 82.75 107 ASN A CA 1
ATOM 782 C C . ASN A 1 107 ? 0.919 2.878 -2.922 1.00 82.75 107 ASN A C 1
ATOM 784 O O . ASN A 1 107 ? 0.537 2.655 -1.773 1.00 82.75 107 ASN A O 1
ATOM 788 N N . GLU A 1 108 ? 0.844 1.941 -3.861 1.00 90.25 108 GLU A N 1
ATOM 789 C CA . GLU A 1 108 ? 0.135 0.687 -3.637 1.00 90.25 108 GLU A CA 1
ATOM 790 C C . GLU A 1 108 ? 1.083 -0.422 -3.170 1.00 90.25 108 GLU A C 1
ATOM 792 O O . GLU A 1 108 ? 2.067 -0.753 -3.831 1.00 90.25 108 GLU A O 1
ATOM 797 N N . VAL A 1 109 ? 0.770 -1.038 -2.028 1.00 94.06 109 VAL A N 1
ATOM 798 C CA . VAL A 1 109 ? 1.485 -2.208 -1.503 1.00 94.06 109 VAL A CA 1
ATOM 799 C C . VAL A 1 109 ? 0.523 -3.385 -1.418 1.00 94.06 109 VAL A C 1
ATOM 801 O O . VAL A 1 109 ? -0.467 -3.349 -0.687 1.00 94.06 109 VAL A O 1
ATOM 804 N N . VAL A 1 110 ? 0.845 -4.469 -2.120 1.00 94.50 110 VAL A N 1
ATOM 805 C CA . VAL A 1 110 ? 0.042 -5.693 -2.130 1.00 94.50 110 VAL A CA 1
ATOM 806 C C . VAL A 1 110 ? 0.539 -6.640 -1.048 1.00 94.50 110 VAL A C 1
ATOM 808 O O . VAL A 1 110 ? 1.711 -7.031 -1.018 1.00 94.50 110 VAL A O 1
ATOM 811 N N . MET A 1 111 ? -0.372 -7.073 -0.181 1.00 92.06 111 MET A N 1
ATOM 812 C CA . MET A 1 111 ? -0.133 -8.119 0.811 1.00 92.06 111 MET A CA 1
ATOM 813 C C . MET A 1 111 ? -0.970 -9.362 0.520 1.00 92.06 111 MET A C 1
ATOM 815 O O . MET A 1 111 ? -2.026 -9.295 -0.108 1.00 92.06 111 MET A O 1
ATOM 819 N N . ARG A 1 112 ? -0.519 -10.524 1.000 1.00 88.69 112 ARG A N 1
ATOM 820 C CA . ARG A 1 112 ? -1.376 -11.713 1.014 1.00 88.69 112 ARG A CA 1
ATOM 821 C C . ARG A 1 112 ? -2.616 -11.464 1.877 1.00 88.69 112 ARG A C 1
ATOM 823 O O . ARG A 1 112 ? -2.513 -10.777 2.896 1.00 88.69 112 ARG A O 1
ATOM 830 N N . PRO A 1 113 ? -3.747 -12.104 1.533 1.00 84.06 113 PRO A N 1
ATOM 831 C CA . PRO A 1 113 ? -4.890 -12.172 2.426 1.00 84.06 113 PRO A CA 1
ATOM 832 C C . PRO A 1 113 ? -4.497 -12.725 3.797 1.00 84.06 113 PRO A C 1
ATOM 834 O O . PRO A 1 113 ? -3.543 -13.500 3.929 1.00 84.06 113 PRO A O 1
ATOM 837 N N . TRP A 1 114 ? -5.279 -12.361 4.809 1.00 81.75 114 TRP A N 1
ATOM 838 C CA . TRP A 1 114 ? -5.180 -12.954 6.137 1.00 81.75 114 TRP A CA 1
ATOM 839 C C . TRP A 1 114 ? -5.281 -14.485 6.028 1.00 81.75 114 TRP A C 1
ATOM 841 O O . TRP A 1 114 ? -6.163 -14.984 5.327 1.00 81.75 114 TRP A O 1
ATOM 851 N N . PRO A 1 115 ? -4.403 -15.251 6.704 1.00 79.00 115 PRO A N 1
ATOM 852 C CA . PRO A 1 115 ? -4.338 -16.707 6.543 1.00 79.00 115 PRO A CA 1
ATOM 853 C C . PRO A 1 115 ? -5.592 -17.423 7.060 1.00 79.00 115 PRO A C 1
ATOM 855 O O . PRO A 1 115 ? -5.828 -18.582 6.735 1.00 79.00 115 PRO A O 1
ATOM 858 N N . SER A 1 116 ? -6.388 -16.743 7.884 1.00 80.50 116 SER A N 1
ATOM 859 C CA . SER A 1 116 ? -7.677 -17.217 8.371 1.00 80.50 116 SER A CA 1
ATOM 860 C C . SER A 1 116 ? -8.617 -16.037 8.595 1.00 80.50 116 SER A C 1
ATOM 862 O O . SER A 1 116 ? -8.176 -14.908 8.832 1.00 80.50 116 SER A O 1
ATOM 864 N N . TYR A 1 117 ? -9.921 -16.300 8.535 1.00 80.62 117 TYR A N 1
ATOM 865 C CA . TYR A 1 117 ? -10.943 -15.319 8.876 1.00 80.62 117 TYR A CA 1
ATOM 866 C C . TYR A 1 117 ? -11.073 -15.205 10.402 1.00 80.62 117 TYR A C 1
ATOM 868 O O . TYR A 1 117 ? -11.864 -15.902 11.031 1.00 80.62 117 TYR A O 1
ATOM 876 N N . ALA A 1 118 ? -10.253 -14.343 11.002 1.00 81.81 118 ALA A N 1
ATOM 877 C CA . ALA A 1 118 ? -10.247 -14.077 12.439 1.00 81.81 118 ALA A CA 1
ATOM 878 C C . ALA A 1 118 ? -10.180 -12.560 12.692 1.00 81.81 118 ALA A C 1
ATOM 880 O O . ALA A 1 118 ? -9.122 -12.050 13.063 1.00 81.81 118 ALA A O 1
ATOM 881 N N . PRO A 1 119 ? -11.283 -11.816 12.478 1.00 77.31 119 PRO A N 1
ATOM 882 C CA . PRO A 1 119 ? -11.268 -10.351 12.503 1.00 77.31 119 PRO A CA 1
ATOM 883 C C . PRO A 1 119 ? -10.775 -9.775 13.838 1.00 77.31 119 PRO A C 1
ATOM 885 O O . PRO A 1 119 ? -10.043 -8.795 13.836 1.00 77.31 119 PRO A O 1
ATOM 888 N N . ALA A 1 120 ? -11.071 -10.437 14.963 1.00 78.69 120 ALA A N 1
ATOM 889 C CA . ALA A 1 120 ? -10.603 -10.037 16.294 1.00 78.69 120 ALA A CA 1
ATOM 890 C C . ALA A 1 120 ? -9.083 -10.210 16.522 1.00 78.69 120 ALA A C 1
ATOM 892 O O . ALA A 1 120 ? -8.570 -9.807 17.560 1.00 78.69 120 ALA A O 1
ATOM 893 N N . ARG A 1 121 ? -8.360 -10.842 15.585 1.00 78.62 121 ARG A N 1
ATOM 894 C CA . ARG A 1 121 ? -6.899 -11.043 15.634 1.00 78.62 121 ARG A CA 1
ATOM 895 C C . ARG A 1 121 ? -6.142 -10.163 14.639 1.00 78.62 121 ARG A C 1
ATOM 897 O O . ARG A 1 121 ? -4.923 -10.276 14.532 1.00 78.62 121 ARG A O 1
ATOM 904 N N . ILE A 1 122 ? -6.849 -9.321 13.889 1.00 79.81 122 ILE A N 1
ATOM 905 C CA . ILE A 1 122 ? -6.221 -8.353 12.993 1.00 79.81 122 ILE A CA 1
ATOM 906 C C . ILE A 1 122 ? -5.687 -7.205 13.864 1.00 79.81 122 ILE A C 1
ATOM 908 O O . ILE A 1 122 ? -6.459 -6.655 14.650 1.00 79.81 122 ILE A O 1
ATOM 912 N N . PRO A 1 123 ? -4.400 -6.823 13.754 1.00 78.56 123 PRO A N 1
ATOM 913 C CA . PRO A 1 123 ? -3.817 -5.749 14.557 1.00 78.56 123 PRO A CA 1
ATOM 914 C C . PRO A 1 123 ? -4.265 -4.370 14.040 1.00 78.56 123 PRO A C 1
ATOM 916 O O . PRO A 1 123 ? -3.485 -3.631 13.443 1.00 78.56 123 PRO A O 1
ATOM 919 N N . LEU A 1 124 ? -5.542 -4.035 14.226 1.00 85.06 124 LEU A N 1
ATOM 920 C CA . LEU A 1 124 ? -6.087 -2.713 13.918 1.00 85.06 124 LEU A CA 1
ATOM 921 C C . LEU A 1 124 ? -6.008 -1.818 15.153 1.00 85.06 124 LEU A C 1
ATOM 923 O O . LEU A 1 124 ? -6.498 -2.187 16.217 1.00 85.06 124 LEU A O 1
ATOM 927 N N . MET A 1 125 ? -5.405 -0.638 14.995 1.00 87.69 125 MET A N 1
ATOM 928 C CA . MET A 1 125 ? -5.244 0.339 16.081 1.00 87.69 125 MET A CA 1
ATOM 929 C C . MET A 1 125 ? -6.190 1.533 15.966 1.00 87.69 125 MET A C 1
ATOM 931 O O . MET A 1 125 ? -6.543 2.113 16.984 1.00 87.69 125 MET A O 1
ATOM 935 N N . ALA A 1 126 ? -6.599 1.904 14.752 1.00 92.06 126 ALA A N 1
ATOM 936 C CA . ALA A 1 126 ? -7.525 3.003 14.505 1.00 92.06 126 ALA A CA 1
ATOM 937 C C . ALA A 1 126 ? -8.150 2.881 13.109 1.00 92.06 126 ALA A C 1
ATOM 939 O O . ALA A 1 126 ? -7.568 2.271 12.206 1.00 92.06 126 ALA A O 1
ATOM 940 N N . PHE A 1 127 ? -9.305 3.513 12.931 1.00 92.69 127 PHE A N 1
ATOM 941 C CA . PHE A 1 127 ? -9.812 3.923 11.625 1.00 92.69 127 PHE A CA 1
ATOM 942 C C . PHE A 1 127 ? -9.582 5.429 11.472 1.00 92.69 127 PHE A C 1
ATOM 944 O O . PHE A 1 127 ? -9.763 6.183 12.427 1.00 92.69 127 PHE A O 1
ATOM 951 N N . PHE A 1 128 ? -9.207 5.871 10.275 1.00 91.81 128 PHE A N 1
ATOM 952 C CA . PHE A 1 128 ? -8.876 7.271 10.017 1.00 91.81 128 PHE A CA 1
ATOM 953 C C . PHE A 1 128 ? -9.856 7.906 9.039 1.00 91.81 128 PHE A C 1
ATOM 955 O O . PHE A 1 128 ? -10.314 7.250 8.101 1.00 91.81 128 PHE A O 1
ATOM 962 N N . PHE A 1 129 ? -10.139 9.191 9.230 1.00 89.69 129 PHE A N 1
ATOM 963 C CA . PHE A 1 129 ? -10.872 10.008 8.267 1.00 89.69 129 PHE A CA 1
ATOM 964 C C . PHE A 1 129 ? -10.199 11.370 8.098 1.00 89.69 129 PHE A C 1
ATOM 966 O O . PHE A 1 129 ? -9.485 11.826 8.987 1.00 89.69 129 PHE A O 1
ATOM 973 N N . VAL A 1 130 ? -10.411 12.005 6.946 1.00 85.88 130 VAL A N 1
ATOM 974 C CA . VAL A 1 130 ? -9.951 13.373 6.676 1.00 85.88 130 VAL A CA 1
ATOM 975 C C . VAL A 1 130 ? -11.204 14.230 6.534 1.00 85.88 130 VAL A C 1
ATOM 977 O O . VAL A 1 130 ? -12.009 13.940 5.641 1.00 85.88 130 VAL A O 1
ATOM 980 N N . PRO A 1 131 ? -11.406 15.244 7.391 1.00 76.50 131 PRO A N 1
ATOM 981 C CA . PRO A 1 131 ? -12.619 16.038 7.371 1.00 76.50 131 PRO A CA 1
ATOM 982 C C . PRO A 1 131 ? -12.659 16.843 6.075 1.00 76.50 131 PRO A C 1
ATOM 984 O O . PRO A 1 131 ? -11.655 17.406 5.620 1.00 76.50 131 PRO A O 1
ATOM 987 N N . TYR A 1 132 ? -13.832 16.941 5.462 1.00 67.81 132 TYR A N 1
ATOM 988 C CA . TYR A 1 132 ? -13.980 17.884 4.364 1.00 67.81 132 TYR A CA 1
ATOM 989 C C . TYR A 1 132 ? -13.931 19.313 4.929 1.00 67.81 132 TYR A C 1
ATOM 991 O O . TYR A 1 132 ? -14.521 19.589 5.972 1.00 67.81 132 TYR A O 1
ATOM 999 N N . LYS A 1 133 ? -13.291 20.271 4.240 1.00 60.44 133 LYS A N 1
ATOM 1000 C CA . LYS A 1 133 ? -13.182 21.673 4.717 1.00 60.44 133 LYS A CA 1
ATOM 1001 C C . LYS A 1 133 ? -14.530 22.347 5.059 1.00 60.44 133 LYS A C 1
ATOM 1003 O O . LYS A 1 133 ? -14.521 23.387 5.715 1.00 60.44 133 LYS A O 1
ATOM 1008 N N . GLN A 1 134 ? -15.678 21.799 4.640 1.00 50.91 134 GLN A N 1
ATOM 1009 C CA . GLN A 1 134 ? -17.000 22.264 5.092 1.00 50.91 134 GLN A CA 1
ATOM 1010 C C . GLN A 1 134 ? -17.504 21.603 6.394 1.00 50.91 134 GLN A C 1
ATOM 1012 O O . GLN A 1 134 ? -18.238 22.244 7.144 1.00 50.91 134 GLN A O 1
ATOM 1017 N N . GLU A 1 135 ? -17.076 20.386 6.734 1.00 47.47 135 GLU A N 1
ATOM 1018 C CA . GLU A 1 135 ? -17.430 19.708 7.996 1.00 47.47 135 GLU A CA 1
ATOM 1019 C C . GLU A 1 135 ? -16.750 20.383 9.196 1.00 47.47 135 GLU A C 1
ATOM 1021 O O . GLU A 1 135 ? -17.403 20.638 10.206 1.00 47.47 135 GLU A O 1
ATOM 1026 N N . ALA A 1 136 ? -15.510 20.858 9.022 1.00 45.91 136 ALA A N 1
ATOM 1027 C CA . ALA A 1 136 ? -14.815 21.691 10.011 1.00 45.91 136 ALA A CA 1
ATOM 1028 C C . ALA A 1 136 ? -15.563 23.001 10.351 1.00 45.91 136 ALA A C 1
ATOM 1030 O O . ALA A 1 136 ? -15.349 23.591 11.407 1.00 45.91 136 ALA A O 1
ATOM 1031 N N . ARG A 1 137 ? -16.465 23.471 9.472 1.00 41.41 137 ARG A N 1
ATOM 1032 C CA . ARG A 1 137 ? -17.342 24.629 9.732 1.00 41.41 137 ARG A CA 1
ATOM 1033 C C . ARG A 1 137 ? -18.695 24.246 10.333 1.00 41.41 137 ARG A C 1
ATOM 1035 O O . ARG A 1 137 ? -19.367 25.115 10.877 1.00 41.41 137 ARG A O 1
ATOM 1042 N N . SER A 1 138 ? -19.088 22.976 10.257 1.00 40.50 138 SER A N 1
ATOM 1043 C CA . SER A 1 138 ? -20.389 22.483 10.732 1.00 40.50 138 SER A CA 1
ATOM 1044 C C . SER A 1 138 ? -20.419 22.328 12.253 1.00 40.50 138 SER A C 1
ATOM 1046 O O . SER A 1 138 ? -21.423 22.659 12.874 1.00 40.50 138 SER A O 1
ATOM 1048 N N . ALA A 1 139 ? -19.289 21.958 12.869 1.00 42.28 139 ALA A N 1
ATOM 1049 C CA . ALA A 1 139 ? -19.121 21.985 14.327 1.00 42.28 139 ALA A CA 1
ATOM 1050 C C . ALA A 1 139 ? -19.154 23.414 14.920 1.00 42.28 139 ALA A C 1
ATOM 1052 O O . ALA A 1 139 ? -19.272 23.580 16.129 1.00 42.28 139 ALA A O 1
ATOM 1053 N N . ALA A 1 140 ? -19.081 24.450 14.073 1.00 40.56 140 ALA A N 1
ATOM 1054 C CA . ALA A 1 140 ? -19.140 25.859 14.461 1.00 40.56 140 ALA A CA 1
ATOM 1055 C C . ALA A 1 140 ? -20.426 26.575 13.993 1.00 40.56 140 ALA A C 1
ATOM 1057 O O . ALA A 1 140 ? -20.517 27.799 14.110 1.00 40.56 140 ALA A O 1
ATOM 1058 N N . HIS A 1 141 ? -21.414 25.858 13.441 1.00 32.53 141 HIS A N 1
ATOM 1059 C CA . HIS A 1 141 ? -22.632 26.475 12.909 1.00 32.53 141 HIS A CA 1
ATOM 1060 C C . HIS A 1 141 ? -23.910 25.821 13.441 1.00 32.53 141 HIS A C 1
ATOM 1062 O O . HIS A 1 141 ? -24.725 25.283 12.694 1.00 32.53 141 HIS A O 1
ATOM 1068 N N . GLU A 1 142 ? -24.133 25.948 14.748 1.00 37.91 142 GLU A N 1
ATOM 1069 C CA . GLU A 1 142 ? -25.505 26.067 15.231 1.00 37.91 142 GLU A CA 1
ATOM 1070 C C . GLU A 1 142 ? -26.100 27.402 14.746 1.00 37.91 142 GLU A C 1
ATOM 1072 O O . GLU A 1 142 ? -25.488 28.463 14.862 1.00 37.91 142 GLU A O 1
ATOM 1077 N N . ALA A 1 143 ? -27.321 27.303 14.213 1.00 38.31 143 ALA A N 1
ATOM 1078 C CA . ALA A 1 143 ? -28.223 28.361 13.751 1.00 38.31 143 ALA A CA 1
ATOM 1079 C C . ALA A 1 143 ? -27.987 28.963 12.348 1.00 38.31 143 ALA A C 1
ATOM 1081 O O . ALA A 1 143 ? -27.429 30.048 12.195 1.00 38.31 143 ALA A O 1
ATOM 1082 N N . ARG A 1 144 ? -28.634 28.358 11.335 1.00 28.39 144 ARG A N 1
ATOM 1083 C CA . ARG A 1 144 ? -29.433 29.101 10.332 1.00 28.39 144 ARG A CA 1
ATOM 1084 C C . ARG A 1 144 ? -30.411 28.178 9.579 1.00 28.39 144 ARG A C 1
ATOM 1086 O O . ARG A 1 144 ? -29.963 27.233 8.937 1.00 28.39 144 ARG A O 1
ATOM 1093 N N . PRO A 1 145 ? -31.735 28.426 9.627 1.00 32.59 145 PRO A N 1
ATOM 1094 C CA . PRO A 1 145 ? -32.709 27.608 8.915 1.00 32.59 145 PRO A CA 1
ATOM 1095 C C . PRO A 1 145 ? -32.873 28.079 7.464 1.00 32.59 145 PRO A C 1
ATOM 1097 O O . PRO A 1 145 ? -33.003 29.274 7.201 1.00 32.59 145 PRO A O 1
ATOM 1100 N N . GLY A 1 146 ? -32.952 27.121 6.538 1.00 39.69 146 GLY A N 1
ATOM 1101 C CA . GLY A 1 146 ? -33.506 27.336 5.201 1.00 39.69 146 GLY A CA 1
ATOM 1102 C C . GLY A 1 146 ? -32.515 27.182 4.051 1.00 39.69 146 GLY A C 1
ATOM 1103 O O . GLY A 1 146 ? -32.058 28.169 3.485 1.00 39.69 146 GLY A O 1
ATOM 1104 N N . ALA A 1 147 ? -32.277 25.947 3.612 1.00 30.73 147 ALA A N 1
ATOM 1105 C CA . ALA A 1 147 ? -31.922 25.681 2.222 1.00 30.73 147 ALA A CA 1
ATOM 1106 C C . ALA A 1 147 ? -32.478 24.315 1.804 1.00 30.73 147 ALA A C 1
ATOM 1108 O O . ALA A 1 147 ? -32.358 23.322 2.510 1.00 30.73 147 ALA A O 1
ATOM 1109 N N . ARG A 1 148 ? -33.178 24.325 0.673 1.00 32.09 148 ARG A N 1
ATOM 1110 C CA . ARG A 1 148 ? -34.053 23.274 0.155 1.00 32.09 148 ARG A CA 1
ATOM 1111 C C . ARG A 1 148 ? -33.218 22.175 -0.509 1.00 32.09 148 ARG A C 1
ATOM 1113 O O . ARG A 1 148 ? -32.468 22.461 -1.438 1.00 32.09 148 ARG A O 1
ATOM 1120 N N . GLU A 1 149 ? -33.384 20.938 -0.061 1.00 31.98 149 GLU A N 1
ATOM 1121 C CA . GLU A 1 149 ? -32.729 19.752 -0.618 1.00 31.98 149 GLU A CA 1
ATOM 1122 C C . GLU A 1 149 ? -33.316 19.435 -2.007 1.00 31.98 149 GLU A C 1
ATOM 1124 O O . GLU A 1 149 ? -34.532 19.292 -2.161 1.00 31.98 149 GLU A O 1
ATOM 1129 N N . LYS A 1 150 ? -32.476 19.363 -3.047 1.00 29.48 150 LYS A N 1
ATOM 1130 C CA . LYS A 1 150 ? -32.863 18.760 -4.330 1.00 29.48 150 LYS A CA 1
ATOM 1131 C C . LYS A 1 150 ? -32.262 17.363 -4.398 1.00 29.48 150 LYS A C 1
ATOM 1133 O O . LYS A 1 150 ? -31.046 17.213 -4.394 1.00 29.48 150 LYS A O 1
ATOM 1138 N N . ALA A 1 151 ? -33.149 16.376 -4.468 1.00 31.88 151 ALA A N 1
ATOM 1139 C CA . ALA A 1 151 ? -32.837 14.964 -4.612 1.00 31.88 151 ALA A CA 1
ATOM 1140 C C . ALA A 1 151 ? -32.042 14.684 -5.898 1.00 31.88 151 ALA A C 1
ATOM 1142 O O . ALA A 1 151 ? -32.428 15.130 -6.981 1.00 31.88 151 ALA A O 1
ATOM 1143 N N . SER A 1 152 ? -30.959 13.916 -5.776 1.00 28.94 152 SER A N 1
ATOM 1144 C CA . SER A 1 152 ? -30.222 13.323 -6.890 1.00 28.94 152 SER A CA 1
ATOM 1145 C C . SER A 1 152 ? -30.602 11.846 -7.054 1.00 28.94 152 SER A C 1
ATOM 1147 O O . SER A 1 152 ? -30.583 11.054 -6.114 1.00 28.94 152 SER A O 1
ATOM 1149 N N . THR A 1 153 ? -30.995 11.500 -8.277 1.00 27.02 153 THR A N 1
ATOM 1150 C CA . THR A 1 153 ? -31.394 10.163 -8.743 1.00 27.02 153 THR A CA 1
ATOM 1151 C C . THR A 1 153 ? -30.178 9.224 -8.849 1.00 27.02 153 THR A C 1
ATOM 1153 O O . THR A 1 153 ? -29.090 9.699 -9.182 1.00 27.02 153 THR A O 1
ATOM 1156 N N . PRO A 1 154 ? -30.320 7.902 -8.619 1.00 33.28 154 PRO A N 1
ATOM 1157 C CA . PRO A 1 154 ? -29.192 6.976 -8.639 1.00 33.28 154 PRO A CA 1
ATOM 1158 C C . PRO A 1 154 ? -28.910 6.465 -10.057 1.00 33.28 154 PRO A C 1
ATOM 1160 O O . PRO A 1 154 ? -29.800 5.944 -10.726 1.00 33.28 154 PRO A O 1
ATOM 1163 N N . GLY A 1 155 ? -27.656 6.563 -10.501 1.00 28.30 155 GLY A N 1
ATOM 1164 C CA . GLY A 1 155 ? -27.212 5.904 -11.727 1.00 28.30 155 GLY A CA 1
ATOM 1165 C C . GLY A 1 155 ? -25.888 6.432 -12.262 1.00 28.30 155 GLY A C 1
ATOM 1166 O O . GLY A 1 155 ? -25.853 7.511 -12.834 1.00 28.30 155 GLY A O 1
ATOM 1167 N N . THR A 1 156 ? -24.840 5.616 -12.089 1.00 36.03 156 THR A N 1
ATOM 1168 C CA . THR A 1 156 ? -23.609 5.533 -12.901 1.00 36.03 156 THR A CA 1
ATOM 1169 C C . THR A 1 156 ? -22.915 6.842 -13.265 1.00 36.03 156 THR A C 1
ATOM 1171 O O . THR A 1 156 ? -23.365 7.481 -14.202 1.00 36.03 156 THR A O 1
ATOM 1174 N N . GLN A 1 157 ? -21.758 7.131 -12.649 1.00 30.70 157 GLN A N 1
ATOM 1175 C CA . GLN A 1 157 ? -20.477 7.365 -13.344 1.00 30.70 157 GLN A CA 1
ATOM 1176 C C . GLN A 1 157 ? -19.301 7.156 -12.366 1.00 30.70 157 GLN A C 1
ATOM 1178 O O . GLN A 1 157 ? -19.241 7.769 -11.301 1.00 30.70 157 GLN A O 1
ATOM 1183 N N . HIS A 1 158 ? -18.362 6.277 -12.733 1.00 35.53 158 HIS A N 1
ATOM 1184 C CA . HIS A 1 158 ? -17.007 6.254 -12.181 1.00 35.53 158 HIS A CA 1
ATOM 1185 C C . HIS A 1 158 ? -16.273 7.493 -12.712 1.00 35.53 158 HIS A C 1
ATOM 1187 O O . HIS A 1 158 ? -15.577 7.422 -13.720 1.00 35.53 158 HIS A O 1
ATOM 1193 N N . GLU A 1 159 ? -16.468 8.649 -12.081 1.00 32.66 159 GLU A N 1
ATOM 1194 C CA . GLU A 1 159 ? -15.796 9.883 -12.480 1.00 32.66 159 GLU A CA 1
ATOM 1195 C C . GLU A 1 159 ? -14.925 10.455 -11.361 1.00 32.66 159 GLU A C 1
ATOM 1197 O O . GLU A 1 159 ? -15.390 10.797 -10.278 1.00 32.66 159 GLU A O 1
ATOM 1202 N N . ARG A 1 160 ? -13.625 10.529 -11.679 1.00 47.47 160 ARG A N 1
ATOM 1203 C CA . ARG A 1 160 ? -12.716 11.664 -11.452 1.00 47.47 160 ARG A CA 1
ATOM 1204 C C . ARG A 1 160 ? -13.100 12.601 -10.296 1.00 47.47 160 ARG A C 1
ATOM 1206 O O . ARG A 1 160 ? -13.934 13.486 -10.451 1.00 47.47 160 ARG A O 1
ATOM 1213 N N . GLY A 1 161 ? -12.370 12.500 -9.187 1.00 26.55 161 GLY A N 1
ATOM 1214 C CA . GLY A 1 161 ? -12.360 13.505 -8.123 1.00 26.55 161 GLY A CA 1
ATOM 1215 C C . GLY A 1 161 ? -11.049 13.462 -7.329 1.00 26.55 161 GLY A C 1
ATOM 1216 O O . GLY A 1 161 ? -10.405 12.409 -7.306 1.00 26.55 161 GLY A O 1
ATOM 1217 N N . PRO A 1 162 ? -10.624 14.579 -6.699 1.00 36.50 162 PRO A N 1
ATOM 1218 C CA . PRO A 1 162 ? -9.470 14.581 -5.800 1.00 36.50 162 PRO A CA 1
ATOM 1219 C C . PRO A 1 162 ? -9.712 13.571 -4.672 1.00 36.50 162 PRO A C 1
ATOM 1221 O O . PRO A 1 162 ? -10.873 13.283 -4.384 1.00 36.50 162 PRO A O 1
ATOM 1224 N N . ALA A 1 163 ? -8.623 13.030 -4.100 1.00 41.91 163 ALA A N 1
ATOM 1225 C CA . ALA A 1 163 ? -8.574 12.016 -3.036 1.00 41.91 163 ALA A CA 1
ATOM 1226 C C . ALA A 1 163 ? -9.941 11.745 -2.392 1.00 41.91 163 ALA A C 1
ATOM 1228 O O . ALA A 1 163 ? -10.494 12.645 -1.762 1.00 41.91 163 ALA A O 1
ATOM 1229 N N . ARG A 1 164 ? -10.492 10.534 -2.588 1.00 49.19 164 ARG A N 1
ATOM 1230 C CA . ARG A 1 164 ? -11.776 10.119 -2.001 1.00 49.19 164 ARG A CA 1
ATOM 1231 C C . ARG A 1 164 ? -11.812 10.568 -0.539 1.00 49.19 164 ARG A C 1
ATOM 1233 O O . ARG A 1 164 ? -11.114 10.002 0.296 1.00 49.19 164 ARG A O 1
ATOM 1240 N N . HIS A 1 165 ? -12.582 11.618 -0.262 1.00 57.50 165 HIS A N 1
ATOM 1241 C CA . HIS A 1 165 ? -12.838 12.058 1.096 1.00 57.50 165 HIS A CA 1
ATOM 1242 C C . HIS A 1 165 ? -13.621 10.916 1.727 1.00 57.50 165 HIS A C 1
ATOM 1244 O O . HIS A 1 165 ? -14.682 10.556 1.218 1.00 57.50 165 HIS A O 1
ATOM 1250 N N . TYR A 1 166 ? -13.069 10.290 2.759 1.00 64.44 166 TYR A N 1
ATOM 1251 C CA . TYR A 1 166 ? -13.815 9.325 3.551 1.00 64.44 166 TYR A CA 1
ATOM 1252 C C . TYR A 1 166 ? -14.557 10.136 4.609 1.00 64.44 166 TYR A C 1
ATOM 1254 O O . TYR A 1 166 ? -13.918 10.553 5.575 1.00 64.44 166 TYR A O 1
ATOM 1262 N N . PRO A 1 167 ? -15.854 10.443 4.411 1.00 79.75 167 PRO A N 1
ATOM 1263 C CA . PRO A 1 167 ? -16.587 11.265 5.359 1.00 79.75 167 PRO A CA 1
ATOM 1264 C C . PRO A 1 167 ? -16.672 10.536 6.696 1.00 79.75 167 PRO A C 1
ATOM 1266 O O . PRO A 1 167 ? -16.693 9.298 6.736 1.00 79.75 167 PRO A O 1
ATOM 1269 N N . LEU A 1 168 ? -16.799 11.302 7.779 1.00 89.19 168 LEU A N 1
ATOM 1270 C CA . LEU A 1 168 ? -16.966 10.768 9.131 1.00 89.19 168 LEU A CA 1
ATOM 1271 C C . LEU A 1 168 ? -18.026 9.652 9.177 1.00 89.19 168 LEU A C 1
ATOM 1273 O O . LEU A 1 168 ? -17.785 8.586 9.737 1.00 89.19 168 LEU A O 1
ATOM 1277 N N . SER A 1 169 ? -19.153 9.838 8.485 1.00 89.75 169 SER A N 1
ATOM 1278 C CA . SER A 1 169 ? -20.257 8.872 8.436 1.00 89.75 169 SER A CA 1
ATOM 1279 C C . SER A 1 169 ? -19.891 7.514 7.821 1.00 89.75 169 SER A C 1
ATOM 1281 O O . SER A 1 169 ? -20.403 6.479 8.254 1.00 89.75 169 SER A O 1
ATOM 1283 N N . PHE A 1 170 ? -19.015 7.473 6.814 1.00 89.25 170 PHE A N 1
ATOM 1284 C CA . PHE A 1 170 ? -18.538 6.211 6.242 1.00 89.25 170 PHE A CA 1
ATOM 1285 C C . PHE A 1 170 ? -17.591 5.514 7.216 1.00 89.25 170 PHE A C 1
ATOM 1287 O O . PHE A 1 170 ? -17.701 4.311 7.454 1.00 89.25 170 PHE A O 1
ATOM 1294 N N . THR A 1 171 ? -16.694 6.279 7.825 1.00 91.81 171 THR A N 1
ATOM 1295 C CA . THR A 1 171 ? -15.705 5.770 8.774 1.00 91.81 171 THR A CA 1
ATOM 1296 C C . THR A 1 171 ? -16.374 5.241 10.050 1.00 91.81 171 THR A C 1
ATOM 1298 O O . THR A 1 171 ? -16.041 4.144 10.503 1.00 91.81 171 THR A O 1
ATOM 1301 N N . GLN A 1 172 ? -17.422 5.910 10.542 1.00 94.00 172 GLN A N 1
ATOM 1302 C CA . GLN A 1 172 ? -18.305 5.423 11.609 1.00 94.00 172 GLN A CA 1
ATOM 1303 C C . GLN A 1 172 ? -18.963 4.082 11.262 1.00 94.00 172 GLN A C 1
ATOM 1305 O O . GLN A 1 172 ? -18.999 3.178 12.096 1.00 94.00 172 GLN A O 1
ATOM 1310 N N . GLN A 1 173 ? -19.447 3.901 10.027 1.00 94.31 173 GLN A N 1
ATOM 1311 C CA . GLN A 1 173 ? -20.014 2.616 9.597 1.00 94.31 173 GLN A CA 1
ATOM 1312 C C . GLN A 1 173 ? -18.973 1.490 9.631 1.00 94.31 173 GLN A C 1
ATOM 1314 O O . GLN A 1 173 ? -19.294 0.380 10.062 1.00 94.31 173 GLN A O 1
ATOM 1319 N N . GLN A 1 174 ? -17.727 1.761 9.224 1.00 93.56 174 GLN A N 1
ATOM 1320 C CA . GLN A 1 174 ? -16.650 0.766 9.285 1.00 93.56 174 GLN A CA 1
ATOM 1321 C C . GLN A 1 174 ? -16.278 0.413 10.727 1.00 93.56 174 GLN A C 1
ATOM 1323 O O . GLN A 1 174 ? -16.183 -0.772 11.055 1.0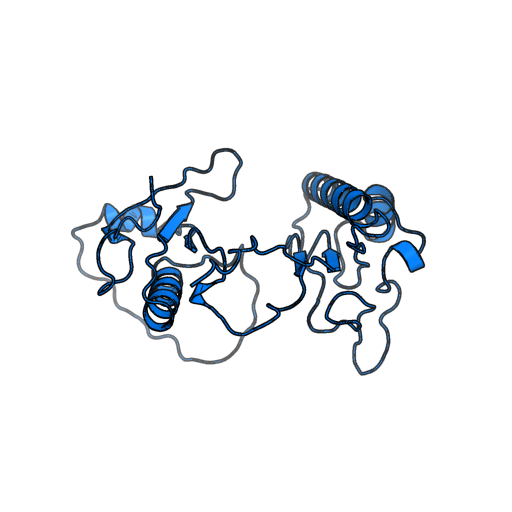0 93.56 174 GLN A O 1
ATOM 1328 N N . GLN A 1 175 ? -16.150 1.414 11.602 1.00 93.94 175 GLN A N 1
ATOM 1329 C CA . GLN A 1 175 ? -15.900 1.199 13.027 1.00 93.94 175 GLN A CA 1
ATOM 1330 C C . GLN A 1 175 ? -17.006 0.361 13.662 1.00 93.94 175 GLN A C 1
ATOM 1332 O O . GLN A 1 175 ? -16.724 -0.644 14.317 1.00 93.94 175 GLN A O 1
ATOM 1337 N N . LYS A 1 176 ? -18.271 0.726 13.423 1.00 94.38 176 LYS A N 1
ATOM 1338 C CA . LYS A 1 176 ? -19.417 -0.012 13.949 1.00 94.38 176 LYS A CA 1
ATOM 1339 C C . LYS A 1 176 ? -19.433 -1.446 13.443 1.00 94.38 176 LYS A C 1
ATOM 1341 O O . LYS A 1 176 ? -19.602 -2.364 14.238 1.00 94.38 176 LYS A O 1
ATOM 1346 N N . ARG A 1 177 ? -19.198 -1.661 12.147 1.00 93.75 177 ARG A N 1
ATOM 1347 C CA . ARG A 1 177 ? -19.123 -3.007 11.567 1.00 93.75 177 ARG A CA 1
ATOM 1348 C C . ARG A 1 177 ? -18.024 -3.839 12.224 1.00 93.75 177 ARG A C 1
ATOM 1350 O O . ARG A 1 177 ? -18.258 -5.002 12.542 1.00 93.75 177 ARG A O 1
ATOM 1357 N N . TYR A 1 178 ? -16.847 -3.261 12.444 1.00 92.06 178 TYR A N 1
ATOM 1358 C CA . TYR A 1 178 ? -15.756 -3.948 13.129 1.00 92.06 178 TYR A CA 1
ATOM 1359 C C . TYR A 1 178 ? -16.115 -4.288 14.579 1.00 92.06 178 TYR A C 1
ATOM 1361 O O . TYR A 1 178 ? -15.930 -5.431 15.003 1.00 92.06 178 TYR A O 1
ATOM 1369 N N . TYR A 1 179 ? -16.684 -3.339 15.322 1.00 92.31 179 TYR A N 1
ATOM 1370 C CA . TYR A 1 179 ? -17.131 -3.571 16.692 1.00 92.31 179 TYR A CA 1
ATOM 1371 C C . TYR A 1 179 ? -18.239 -4.629 16.762 1.00 92.31 179 TYR A C 1
ATOM 1373 O O . TYR A 1 179 ? -18.189 -5.527 17.598 1.00 92.31 179 TYR A O 1
ATOM 1381 N N . ASP A 1 180 ? -19.222 -4.594 15.864 1.00 92.31 180 ASP A N 1
ATOM 1382 C CA . ASP A 1 180 ? -20.308 -5.574 15.832 1.00 92.31 180 ASP A CA 1
ATOM 1383 C C . ASP A 1 180 ? -19.773 -7.000 15.635 1.00 92.31 180 ASP A C 1
ATOM 1385 O O . ASP A 1 180 ? -20.267 -7.925 16.286 1.00 92.31 180 ASP A O 1
ATOM 1389 N N . LEU A 1 181 ? -18.733 -7.151 14.805 1.00 90.56 181 LEU A N 1
ATOM 1390 C CA . LEU A 1 181 ? -18.065 -8.420 14.507 1.00 90.56 181 LEU A CA 1
ATOM 1391 C C . LEU A 1 181 ? -17.133 -8.912 15.622 1.00 90.56 181 LEU A C 1
ATOM 1393 O O . LEU A 1 181 ? -17.013 -10.118 15.820 1.00 90.56 181 LEU A O 1
ATOM 1397 N N . THR A 1 182 ? -16.430 -8.009 16.307 1.00 89.69 182 THR A N 1
ATOM 1398 C CA . THR A 1 182 ? -15.301 -8.378 17.186 1.00 89.69 182 THR A CA 1
ATOM 1399 C C . THR A 1 182 ? -15.529 -8.073 18.657 1.00 89.69 182 THR A C 1
ATOM 1401 O O . THR A 1 182 ? -14.876 -8.670 19.508 1.00 89.69 182 THR A O 1
ATOM 1404 N N . LYS A 1 183 ? -16.435 -7.139 18.958 1.00 89.44 183 LYS A N 1
ATOM 1405 C CA . LYS A 1 183 ? -16.623 -6.501 20.269 1.00 89.44 183 LYS A CA 1
ATOM 1406 C C . LYS A 1 183 ? -15.379 -5.779 20.796 1.00 89.44 183 LYS A C 1
ATOM 1408 O O . LYS A 1 183 ? -15.322 -5.450 21.976 1.00 89.44 183 LYS A O 1
ATOM 1413 N N . ILE A 1 184 ? -14.414 -5.487 19.923 1.00 86.94 184 ILE A N 1
ATOM 1414 C CA . ILE A 1 184 ? -13.208 -4.720 20.237 1.00 86.94 184 ILE A CA 1
ATOM 1415 C C . ILE A 1 184 ? -13.439 -3.267 19.832 1.00 86.94 184 ILE A C 1
ATOM 1417 O O . ILE A 1 184 ? -13.786 -2.981 18.684 1.00 86.94 184 ILE A O 1
ATOM 1421 N N . PHE A 1 185 ? -13.237 -2.349 20.776 1.00 90.19 185 PHE A N 1
ATOM 1422 C CA . PHE A 1 185 ? -13.221 -0.920 20.486 1.00 90.19 185 PHE A CA 1
ATOM 1423 C C . PHE A 1 185 ? -11.935 -0.560 19.733 1.00 90.19 185 PHE A C 1
ATOM 1425 O O . PHE A 1 185 ? -10.836 -0.838 20.208 1.00 90.19 185 PHE A O 1
ATOM 1432 N N . VAL A 1 186 ? -12.082 0.075 18.571 1.00 91.38 186 VAL A N 1
ATOM 1433 C CA . VAL A 1 186 ? -10.983 0.664 17.796 1.00 91.38 186 VAL A CA 1
ATOM 1434 C C . VAL A 1 186 ? -11.379 2.108 17.497 1.00 91.38 186 VAL A C 1
ATOM 1436 O O . VAL A 1 186 ? -12.450 2.303 16.919 1.00 91.38 186 VAL A O 1
ATOM 1439 N N . PRO A 1 187 ? -10.587 3.115 17.900 1.00 93.19 187 PRO A N 1
ATOM 1440 C CA . PRO A 1 187 ? -10.975 4.516 17.790 1.00 93.19 187 PRO A CA 1
ATOM 1441 C C . PRO A 1 187 ? -11.076 4.989 16.337 1.00 93.19 187 PRO A C 1
ATOM 1443 O O . PRO A 1 187 ? -10.326 4.537 15.465 1.00 93.19 187 PRO A O 1
ATOM 1446 N N . LEU A 1 188 ? -11.968 5.951 16.104 1.00 93.12 188 LEU A N 1
ATOM 1447 C CA . LEU A 1 188 ? -11.859 6.872 14.979 1.00 93.12 188 LEU A CA 1
ATOM 1448 C C . LEU A 1 188 ? -10.913 8.006 15.338 1.00 93.12 188 LEU A C 1
ATOM 1450 O O . LEU A 1 188 ? -11.051 8.604 16.406 1.00 93.12 188 LEU A O 1
ATOM 1454 N N . ILE A 1 189 ? -9.991 8.293 14.427 1.00 93.25 189 ILE A N 1
ATOM 1455 C CA . ILE A 1 189 ? -9.032 9.385 14.531 1.00 93.25 189 ILE A CA 1
ATOM 1456 C C . ILE A 1 189 ? -9.178 10.275 13.295 1.00 93.25 189 ILE A C 1
ATOM 1458 O O . ILE A 1 189 ? -9.022 9.814 12.161 1.00 93.25 189 ILE A O 1
ATOM 1462 N N . GLU A 1 190 ? -9.478 11.549 13.516 1.00 92.00 190 GLU A N 1
ATOM 1463 C CA . GLU A 1 190 ? -9.432 12.576 12.479 1.00 92.00 190 GLU A CA 1
ATOM 1464 C C . GLU A 1 190 ? -7.973 12.859 12.110 1.00 92.00 190 GLU A C 1
ATOM 1466 O O . GLU A 1 190 ? -7.123 12.978 12.992 1.00 92.00 190 GLU A O 1
ATOM 1471 N N . ILE A 1 191 ? -7.687 12.995 10.817 1.00 90.88 191 ILE A N 1
ATOM 1472 C CA . ILE A 1 191 ? -6.427 13.528 10.301 1.00 90.88 191 ILE A CA 1
ATOM 1473 C C . ILE A 1 191 ? -6.730 14.878 9.655 1.00 90.88 191 ILE A C 1
ATOM 1475 O O . ILE A 1 191 ? -7.444 14.927 8.654 1.00 90.88 191 ILE A O 1
ATOM 1479 N N . SER A 1 192 ? -6.164 15.963 10.188 1.00 87.00 192 SER A N 1
ATOM 1480 C CA . SER A 1 192 ? -6.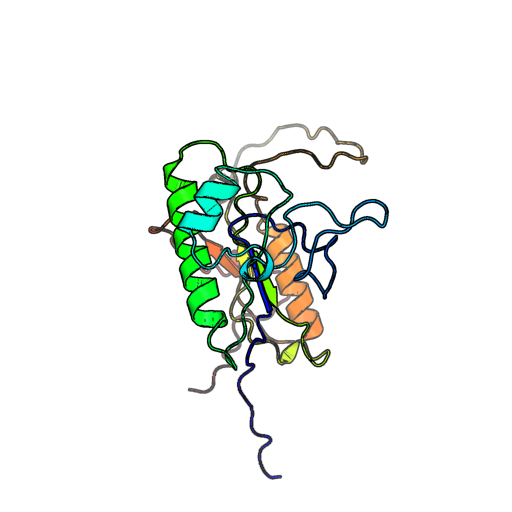478 17.331 9.745 1.00 87.00 192 SER A CA 1
ATOM 1481 C C . SER A 1 192 ? -6.237 17.565 8.247 1.00 87.00 192 SER A C 1
ATOM 1483 O O . SER A 1 192 ? -6.981 18.294 7.592 1.00 87.00 192 SER A O 1
ATOM 1485 N N . GLU A 1 193 ? -5.180 16.963 7.699 1.00 79.81 193 GLU A N 1
ATOM 1486 C CA . GLU A 1 193 ? -4.788 17.041 6.292 1.00 79.81 193 GLU A CA 1
ATOM 1487 C C . GLU A 1 193 ? -3.765 15.948 5.942 1.00 79.81 193 GLU A C 1
ATOM 1489 O O . GLU A 1 193 ? -3.077 15.423 6.811 1.00 79.81 193 GLU A O 1
ATOM 1494 N N . ALA A 1 194 ? -3.616 15.624 4.655 1.00 72.38 194 ALA A N 1
ATOM 1495 C CA . ALA A 1 194 ? -2.562 14.730 4.172 1.00 72.38 194 ALA A CA 1
ATOM 1496 C C . ALA A 1 194 ? -1.232 15.490 3.993 1.00 72.38 194 ALA A C 1
ATOM 1498 O O . ALA A 1 194 ? -0.793 15.734 2.869 1.00 72.38 194 ALA A O 1
ATOM 1499 N N . SER A 1 195 ? -0.607 15.908 5.097 1.00 73.19 195 SER A N 1
ATOM 1500 C CA . SER A 1 195 ? 0.680 16.615 5.071 1.00 73.19 195 SER A CA 1
ATOM 1501 C C . SER A 1 195 ? 1.600 16.215 6.232 1.00 73.19 195 SER A C 1
ATOM 1503 O O . SER A 1 195 ? 1.146 15.607 7.201 1.00 73.19 195 SER A O 1
ATOM 1505 N N . PRO A 1 196 ? 2.901 16.565 6.181 1.00 77.00 196 PRO A N 1
ATOM 1506 C CA . PRO A 1 196 ? 3.826 16.315 7.289 1.00 77.00 196 PRO A CA 1
ATOM 1507 C C . PRO A 1 196 ? 3.436 16.999 8.608 1.00 77.00 196 PRO A C 1
ATOM 1509 O O . PRO A 1 196 ? 3.928 16.604 9.659 1.00 77.00 196 PRO A O 1
ATOM 1512 N N . ASN A 1 197 ? 2.564 18.011 8.555 1.00 85.50 197 ASN A N 1
ATOM 1513 C CA . ASN A 1 197 ? 2.080 18.751 9.721 1.00 85.50 197 ASN A CA 1
ATOM 1514 C C . ASN A 1 197 ? 0.682 18.291 10.165 1.00 85.50 197 ASN A C 1
ATOM 1516 O O . ASN A 1 197 ? 0.009 19.011 10.902 1.00 85.50 197 ASN A O 1
ATOM 1520 N N . ALA A 1 198 ? 0.227 17.127 9.691 1.00 87.56 198 ALA A N 1
ATOM 1521 C CA . ALA A 1 198 ? -1.067 16.570 10.049 1.00 87.56 198 ALA A CA 1
ATOM 1522 C C . ALA A 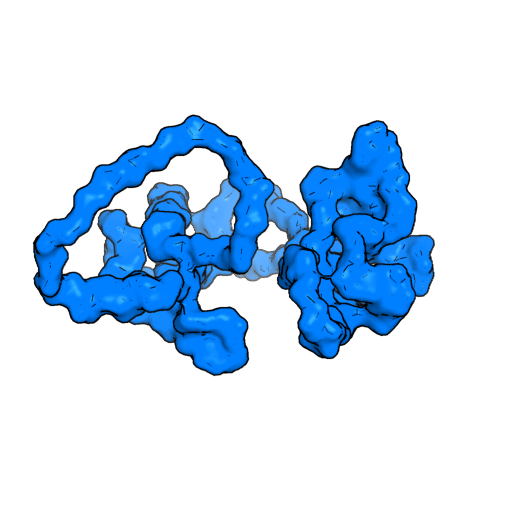1 198 ? -1.226 16.443 11.570 1.00 87.56 198 ALA A C 1
ATOM 1524 O O . ALA A 1 198 ? -0.368 15.889 12.262 1.00 87.56 198 ALA A O 1
ATOM 1525 N N . VAL A 1 199 ? -2.361 16.916 12.077 1.00 91.25 199 VAL A N 1
ATOM 1526 C CA . VAL A 1 199 ? -2.791 16.706 13.457 1.00 91.25 199 VAL A CA 1
ATOM 1527 C C . VAL A 1 199 ? -3.748 15.523 13.480 1.00 91.25 199 VAL A C 1
ATOM 1529 O O . VAL A 1 199 ? -4.669 15.445 12.668 1.00 91.25 199 VAL A O 1
ATOM 1532 N N . PHE A 1 200 ? -3.511 14.607 14.417 1.00 92.88 200 PHE A N 1
ATOM 1533 C CA . PHE A 1 200 ? -4.362 13.452 14.669 1.00 92.88 200 PHE A CA 1
ATOM 1534 C C . PHE A 1 200 ? -5.229 13.745 15.889 1.00 92.88 200 PHE A C 1
ATOM 1536 O O . PHE A 1 200 ? -4.699 13.984 16.977 1.00 92.88 200 PHE A O 1
ATOM 1543 N N . THR A 1 201 ? -6.548 13.740 15.726 1.00 92.75 201 THR A N 1
ATOM 1544 C CA . THR A 1 201 ? -7.483 14.125 16.789 1.00 92.75 201 THR A CA 1
ATOM 1545 C C . THR A 1 201 ? -8.452 12.993 17.096 1.00 92.75 201 THR A C 1
ATOM 1547 O O . THR A 1 201 ? -9.068 12.417 16.205 1.00 92.75 201 THR A O 1
ATOM 1550 N N . TYR A 1 202 ? -8.582 12.677 18.383 1.00 92.25 202 TYR A N 1
ATOM 1551 C CA . TYR A 1 202 ? -9.634 11.813 18.906 1.00 92.25 202 TYR A CA 1
ATOM 1552 C C . TYR A 1 202 ? -10.740 12.687 19.499 1.00 92.25 202 TYR A C 1
ATOM 1554 O O . TYR A 1 202 ? -10.447 13.559 20.320 1.00 92.25 202 TYR A O 1
ATOM 1562 N N . GLN A 1 203 ? -11.993 12.426 19.131 1.00 90.44 203 GLN A N 1
ATOM 1563 C CA . GLN A 1 203 ? -13.164 13.028 19.770 1.00 90.44 203 GLN A CA 1
ATOM 1564 C C . GLN A 1 203 ? -14.211 11.949 20.045 1.00 90.44 203 GLN A C 1
ATOM 1566 O O . GLN A 1 203 ? -14.483 11.103 19.190 1.00 90.44 203 GLN A O 1
ATOM 1571 N N . ASP A 1 204 ? -14.831 11.990 21.226 1.00 89.81 204 ASP A N 1
ATOM 1572 C CA . ASP A 1 204 ? -15.902 11.048 21.581 1.00 89.81 204 ASP A CA 1
ATOM 1573 C C . ASP A 1 204 ? -17.122 11.204 20.661 1.00 89.81 204 ASP A C 1
ATOM 1575 O O . ASP A 1 204 ? -17.761 10.215 20.308 1.00 89.81 204 ASP A O 1
ATOM 1579 N N . SER A 1 205 ? -17.411 12.433 20.219 1.00 90.50 205 SER A N 1
ATOM 1580 C CA . SER A 1 205 ? -18.503 12.743 19.287 1.00 90.50 205 SER A CA 1
ATOM 1581 C C . SER A 1 205 ? -18.323 12.136 17.898 1.00 90.50 205 SER A C 1
ATOM 1583 O O . SER A 1 205 ? -19.312 11.951 17.189 1.00 90.50 205 SER A O 1
ATOM 1585 N N . ASP A 1 206 ? -17.089 11.812 17.510 1.00 91.75 206 ASP A N 1
ATOM 1586 C CA . ASP A 1 206 ? -16.806 11.208 16.209 1.00 91.75 206 ASP A CA 1
ATOM 1587 C C . ASP A 1 206 ? -17.087 9.705 16.224 1.00 91.75 206 ASP A C 1
ATOM 1589 O O . ASP A 1 206 ? -17.399 9.124 15.186 1.00 91.75 206 ASP A O 1
ATOM 1593 N N . GLN A 1 207 ? -17.019 9.057 17.389 1.00 93.00 207 GLN A N 1
ATOM 1594 C CA . GLN A 1 207 ? -17.172 7.609 17.492 1.00 93.00 207 GLN A CA 1
ATOM 1595 C C . GLN A 1 207 ? -18.594 7.178 17.104 1.00 93.00 207 GLN A C 1
ATOM 1597 O O . GLN A 1 207 ? -19.583 7.866 17.360 1.00 93.00 207 GLN A O 1
ATOM 1602 N N . ALA A 1 208 ? -18.719 6.012 16.474 1.00 93.81 208 ALA A N 1
ATOM 1603 C CA . ALA A 1 208 ? -20.010 5.506 16.038 1.00 93.81 208 ALA A CA 1
ATOM 1604 C C . ALA A 1 208 ? -20.936 5.230 17.235 1.00 93.81 208 ALA A C 1
ATOM 1606 O O . ALA A 1 208 ? -20.554 4.597 18.223 1.00 93.81 208 ALA A O 1
ATOM 1607 N N . ALA A 1 209 ? -22.193 5.661 17.114 1.00 91.38 209 ALA A N 1
ATOM 1608 C CA . ALA A 1 209 ? -23.194 5.482 18.156 1.00 91.38 209 ALA A CA 1
ATOM 1609 C C . ALA A 1 209 ? -23.416 3.998 18.515 1.00 91.38 209 ALA A C 1
ATOM 1611 O O . ALA A 1 209 ? -23.431 3.113 17.653 1.00 91.38 209 ALA A O 1
ATOM 1612 N N . GLY A 1 210 ? -23.651 3.736 19.803 1.00 86.75 210 GLY A N 1
ATOM 1613 C CA . GLY A 1 210 ? -23.935 2.394 20.322 1.00 86.75 210 GLY A CA 1
ATOM 1614 C C . GLY A 1 210 ? -22.703 1.509 20.539 1.00 86.75 210 GLY A C 1
ATOM 1615 O O . GLY A 1 210 ? -22.861 0.353 20.929 1.00 86.75 210 GLY A O 1
ATOM 1616 N N . ILE A 1 211 ? -21.494 2.031 20.320 1.00 87.19 211 ILE A N 1
ATOM 1617 C CA . ILE A 1 211 ? -20.255 1.403 20.782 1.00 87.19 211 ILE A CA 1
ATOM 1618 C C . ILE A 1 211 ? -19.989 1.880 22.224 1.00 87.19 211 ILE A C 1
ATOM 1620 O O . ILE A 1 211 ? -20.104 3.078 22.487 1.00 87.19 211 ILE A O 1
ATOM 1624 N N . PRO A 1 212 ? -19.660 0.990 23.180 1.00 80.25 212 PRO A N 1
ATOM 1625 C CA . PRO A 1 212 ? -19.244 1.406 24.515 1.00 80.25 212 PRO A CA 1
ATOM 1626 C C . PRO A 1 212 ? -18.022 2.327 24.440 1.00 80.25 212 PRO A C 1
ATOM 1628 O O . PRO A 1 212 ? -17.136 2.103 23.614 1.00 80.25 212 PRO A O 1
ATOM 1631 N N . GLY A 1 213 ? -17.959 3.327 25.326 1.00 69.31 213 GLY A N 1
ATOM 1632 C CA . GLY A 1 213 ? -16.757 4.150 25.494 1.00 69.31 213 GLY A CA 1
ATOM 1633 C C . GLY A 1 213 ? -15.524 3.299 25.820 1.00 69.31 213 GLY A C 1
ATOM 1634 O O . GLY A 1 213 ? -15.667 2.129 26.183 1.00 69.31 213 GLY A O 1
ATOM 1635 N N . ILE A 1 214 ? -14.328 3.883 25.670 1.00 65.25 214 ILE A N 1
ATOM 1636 C CA . ILE A 1 214 ? -13.025 3.202 25.771 1.00 65.25 214 ILE A CA 1
ATOM 1637 C C . ILE A 1 214 ? -13.022 2.181 26.917 1.00 65.25 214 ILE A C 1
ATOM 1639 O O . ILE A 1 214 ? -12.948 2.529 28.095 1.00 65.25 214 ILE A O 1
ATOM 1643 N N . VAL A 1 215 ? -13.069 0.900 26.556 1.00 56.53 215 VAL A N 1
ATOM 1644 C CA . VAL A 1 215 ? -12.711 -0.183 27.465 1.00 56.53 215 VAL A CA 1
ATOM 1645 C C . VAL A 1 215 ? -11.219 -0.362 27.267 1.00 56.53 215 VAL A C 1
ATOM 1647 O O . VAL A 1 215 ? -10.787 -0.786 26.199 1.00 56.53 215 VAL A O 1
ATOM 1650 N N . THR A 1 216 ? -10.411 0.034 28.242 1.00 49.69 216 THR A N 1
ATOM 1651 C CA . THR A 1 216 ? -8.955 -0.124 28.193 1.00 49.69 216 THR A CA 1
ATOM 1652 C C . THR A 1 216 ? -8.627 -1.615 28.057 1.00 49.69 216 THR A C 1
ATOM 1654 O O . THR A 1 216 ? -8.638 -2.345 29.042 1.00 49.69 216 THR A O 1
ATOM 1657 N N . THR A 1 217 ? -8.394 -2.108 26.838 1.00 45.09 217 THR A N 1
ATOM 1658 C CA . THR A 1 217 ? -8.052 -3.522 26.584 1.00 45.09 217 THR A CA 1
ATOM 1659 C C . THR A 1 217 ? -6.555 -3.761 26.432 1.00 45.09 217 THR A C 1
ATOM 1661 O O . THR A 1 217 ? -6.147 -4.892 26.186 1.00 45.09 217 THR A O 1
ATOM 1664 N N . MET A 1 218 ? -5.723 -2.728 26.579 1.00 37.62 218 MET A N 1
ATOM 1665 C CA . MET A 1 218 ? -4.278 -2.911 26.681 1.00 37.62 218 MET A CA 1
ATOM 1666 C C . MET A 1 218 ? -3.958 -3.213 28.151 1.00 37.62 218 MET A C 1
ATOM 1668 O O . MET A 1 218 ? -4.174 -2.330 28.985 1.00 37.62 218 MET A O 1
ATOM 1672 N N . PRO A 1 219 ? -3.506 -4.432 28.506 1.00 35.00 219 PRO A N 1
ATOM 1673 C CA . PRO A 1 219 ? -2.933 -4.645 29.826 1.00 35.00 219 PRO A CA 1
ATOM 1674 C C . PRO A 1 219 ? -1.755 -3.677 29.999 1.00 35.00 219 PRO A C 1
ATOM 1676 O O . PRO A 1 219 ? -0.950 -3.520 29.078 1.00 35.00 219 PRO A O 1
ATOM 1679 N N . GLN A 1 220 ? -1.727 -2.988 31.143 1.00 36.41 220 GLN A N 1
ATOM 1680 C CA . GLN A 1 220 ? -0.547 -2.252 31.603 1.00 36.41 220 GLN A CA 1
ATOM 1681 C C . GLN A 1 220 ? 0.633 -3.203 31.801 1.00 36.41 220 GLN A C 1
ATOM 1683 O O . GLN A 1 220 ? 0.385 -4.362 32.212 1.00 36.41 220 GLN A O 1
#

Foldseek 3Di:
DPDDPLPQDDWAWFWWDLFDQPQVQAPPNRQAAGADPNDGDPAAGACVVVVHQALVSQCVPAPLDDNRHHIFTQDVVVCSNVSRVRRSVSNNVVNVVVPPPRDGSDGDIDTDPDPDPDLLSPPAAAQEFEADPVVVCVVVDDDDDDDDDDDDDDDDDPDDDPDPGCHLVNSQVVQVVSCVVHVDHHFYWYWHDPDPPTDTDGDPVSHHPPRDPDPPPDDD

Radius of gyration: 21.55 Å; chains: 1; bounding box: 50×54×55 Å

Secondary structure (DSSP, 8-state):
-PPP--PPP---EEEEESS---GGGBTTTTTS-BEETTEEPTT-S-GGGGT--SHHHHHHHHTT--S----EE--GGGTHHHHHHHHHHHHHHHHHHH-S--SS---EEEEPPPSS--GGGS----EEE---TTHHHHTT-------PPPPPPP-------SS----HHHHHHHHHHHHHHH-----EEEES-SSTTPPEE--GGGSPTTSPS----S--